Protein AF-A0A380BND8-F1 (afdb_monomer)

Secondary structure (DSSP, 8-state):
-HHHHHHHHHHHHHHHHHHHH-HHHHHHHHHHHHHHHHHHHHHHHHHHHHHHHHHTTSS----HHHHHHHHHHHHHHTT------SS-----PPPHHHHHHHHHH-HHHHHHHHHHHHHHHHHHHHHTT-SS-----HHHHHHHHHHTTSS-HHHHHHHHHHHHHHHHHHTT--S---HHHHHHHHHHHHHHHHHHHTTS--

Mean predicted aligned error: 15.55 Å

Radius of gyration: 30.1 Å; Cα contacts (8 Å, |Δi|>4): 114; chains: 1; bounding box: 58×47×97 Å

Foldseek 3Di:
DVVVVVVVVVVVVVVVVVCVPPVVNVVVVCCVVCVVVVVVVVVVVVVVVVVVVVVVVPDCLQALVNLLVVLVVLCVVVVLPDPLPPDQPPFPQDPPVRLLVCCQVPLLVLLVSLVVSVQVLLVVVVCVPDVDDDDDDSLRSLVVCCVVVLDDPSLSVSNVSLVVSNVCSVVVSHPDAHSVSSVSSSVSSSSNSVSSVVSDDD

Structure (mmCIF, N/CA/C/O backbone):
data_AF-A0A380BND8-F1
#
_entry.id   AF-A0A380BND8-F1
#
loop_
_atom_site.group_PDB
_atom_site.id
_atom_site.type_symbol
_atom_site.label_atom_id
_atom_site.label_alt_id
_atom_site.label_comp_id
_atom_site.label_asym_id
_atom_site.label_entity_id
_atom_site.label_seq_id
_atom_site.pdbx_PDB_ins_code
_atom_site.Cartn_x
_atom_site.Cartn_y
_atom_site.Cartn_z
_atom_site.occupancy
_atom_site.B_iso_or_equiv
_atom_site.auth_seq_id
_atom_site.auth_comp_id
_atom_site.auth_asym_id
_atom_site.auth_atom_id
_atom_site.pdbx_PDB_model_num
ATOM 1 N N . MET A 1 1 ? 28.038 -26.689 -78.411 1.00 61.00 1 MET A N 1
ATOM 2 C CA . MET A 1 1 ? 28.147 -25.502 -77.535 1.00 61.00 1 MET A CA 1
ATOM 3 C C . MET A 1 1 ? 26.985 -25.446 -76.555 1.00 61.00 1 MET A C 1
ATOM 5 O O . MET A 1 1 ? 27.241 -25.302 -75.370 1.00 61.00 1 MET A O 1
ATOM 9 N N . ASP A 1 2 ? 25.750 -25.677 -77.003 1.00 68.94 2 ASP A N 1
ATOM 10 C CA . ASP A 1 2 ? 24.554 -25.529 -76.155 1.00 68.94 2 ASP A CA 1
ATOM 11 C C . ASP A 1 2 ? 24.469 -26.511 -74.974 1.00 68.94 2 ASP A C 1
ATOM 13 O O . ASP A 1 2 ? 24.086 -26.119 -73.878 1.00 68.94 2 ASP A O 1
ATOM 17 N N . VAL A 1 3 ? 24.910 -27.763 -75.140 1.00 72.50 3 VAL A N 1
ATOM 18 C CA . VAL A 1 3 ? 24.896 -28.774 -74.056 1.00 72.50 3 VAL A CA 1
ATOM 19 C C . VAL A 1 3 ? 25.819 -28.388 -72.891 1.00 72.50 3 VAL A C 1
ATOM 21 O O . VAL A 1 3 ? 25.449 -28.530 -71.731 1.00 72.50 3 VAL A O 1
ATOM 24 N N . LEU A 1 4 ? 26.984 -27.817 -73.203 1.00 73.06 4 LEU A N 1
ATOM 25 C CA . LEU A 1 4 ? 27.985 -27.394 -72.218 1.00 73.06 4 LEU A CA 1
ATOM 26 C C . LEU A 1 4 ? 27.496 -26.172 -71.420 1.00 73.06 4 LEU A C 1
ATOM 28 O O . LEU A 1 4 ? 27.719 -26.076 -70.218 1.00 73.06 4 LEU A O 1
ATOM 32 N N . ILE A 1 5 ? 26.760 -25.267 -72.074 1.00 76.31 5 ILE A N 1
ATOM 33 C CA . ILE A 1 5 ? 26.126 -24.110 -71.425 1.00 76.31 5 ILE A CA 1
ATOM 34 C C . ILE A 1 5 ? 24.995 -24.568 -70.489 1.00 76.31 5 ILE A C 1
ATOM 36 O O . ILE A 1 5 ? 24.850 -24.036 -69.387 1.00 76.31 5 ILE A O 1
ATOM 40 N N . ILE A 1 6 ? 24.219 -25.582 -70.882 1.00 80.69 6 ILE A N 1
ATOM 41 C CA . ILE A 1 6 ? 23.134 -26.138 -70.056 1.00 80.69 6 ILE A CA 1
ATOM 42 C C . ILE A 1 6 ? 23.683 -26.851 -68.808 1.00 80.69 6 ILE A C 1
ATOM 44 O O . ILE A 1 6 ? 23.124 -26.704 -67.722 1.00 80.69 6 ILE A O 1
ATOM 48 N N . GLU A 1 7 ? 24.788 -27.589 -68.921 1.00 80.44 7 GLU A N 1
ATOM 49 C CA . GLU A 1 7 ? 25.420 -28.232 -67.760 1.00 80.44 7 GLU A CA 1
ATOM 50 C C . GLU A 1 7 ? 26.021 -27.213 -66.787 1.00 80.44 7 GLU A C 1
ATOM 52 O O . GLU A 1 7 ? 25.793 -27.310 -65.581 1.00 80.44 7 GLU A O 1
ATOM 57 N N . ILE A 1 8 ? 26.708 -26.185 -67.297 1.00 79.56 8 ILE A N 1
ATOM 58 C CA . ILE A 1 8 ? 27.277 -25.116 -66.462 1.00 79.56 8 ILE A CA 1
ATOM 59 C C . ILE A 1 8 ? 26.169 -24.340 -65.738 1.00 79.56 8 ILE A C 1
ATOM 61 O O . ILE A 1 8 ? 26.287 -24.055 -64.547 1.00 79.56 8 ILE A O 1
ATOM 65 N N . THR A 1 9 ? 25.069 -24.024 -66.425 1.00 81.25 9 THR A N 1
ATOM 66 C CA . THR A 1 9 ? 23.945 -23.297 -65.812 1.00 81.25 9 THR A CA 1
ATOM 67 C C . THR A 1 9 ? 23.230 -24.121 -64.743 1.00 81.25 9 THR A C 1
ATOM 69 O O . THR A 1 9 ? 22.906 -23.568 -63.693 1.00 81.25 9 THR A O 1
ATOM 72 N N . LYS A 1 10 ? 23.056 -25.436 -64.938 1.00 80.75 10 LYS A N 1
ATOM 73 C CA . LYS A 1 10 ? 22.542 -26.332 -63.887 1.00 80.75 10 LYS A CA 1
ATOM 74 C C . LYS A 1 10 ? 23.467 -26.393 -62.676 1.00 80.75 10 LYS A C 1
ATOM 76 O O . LYS A 1 10 ? 23.003 -26.241 -61.554 1.00 80.75 10 LYS A O 1
ATOM 81 N N . MET A 1 11 ? 24.772 -26.528 -62.899 1.00 80.31 11 MET A N 1
ATOM 82 C CA . MET A 1 11 ? 25.755 -26.625 -61.819 1.00 80.31 11 MET A CA 1
ATOM 83 C C . MET A 1 11 ? 25.818 -25.343 -60.971 1.00 80.31 11 MET A C 1
ATOM 85 O O . MET A 1 11 ? 25.928 -25.407 -59.748 1.00 80.31 11 MET A O 1
ATOM 89 N N . ILE A 1 12 ? 25.683 -24.172 -61.605 1.00 78.75 12 ILE A N 1
ATOM 90 C CA . ILE A 1 12 ? 25.582 -22.880 -60.909 1.00 78.75 12 ILE A CA 1
ATOM 91 C C . ILE A 1 12 ? 24.275 -22.790 -60.109 1.00 78.75 12 ILE A C 1
ATOM 93 O O . ILE A 1 12 ? 24.286 -22.324 -58.970 1.00 78.75 12 ILE A O 1
ATOM 97 N N . LEU A 1 13 ? 23.157 -23.248 -60.677 1.00 78.62 13 LEU A N 1
ATOM 98 C CA . LEU A 1 13 ? 21.856 -23.201 -60.013 1.00 78.62 13 LEU A CA 1
ATOM 99 C C . LEU A 1 13 ? 21.813 -24.115 -58.778 1.00 78.62 13 LEU A C 1
ATOM 101 O O . LEU A 1 13 ? 21.346 -23.687 -57.724 1.00 78.62 13 LEU A O 1
ATOM 105 N N . ASP A 1 14 ? 22.374 -25.321 -58.879 1.00 77.56 14 ASP A N 1
ATOM 106 C CA . ASP A 1 14 ? 22.457 -26.283 -57.775 1.00 77.56 14 ASP A CA 1
ATOM 107 C C . ASP A 1 14 ? 23.397 -25.799 -56.659 1.00 77.56 14 ASP A C 1
ATOM 109 O O . ASP A 1 14 ? 23.153 -26.041 -55.473 1.00 77.56 14 ASP A O 1
ATOM 113 N N . PHE A 1 15 ? 24.458 -25.065 -57.011 1.00 73.38 15 PHE A N 1
ATOM 114 C CA . PHE A 1 15 ? 25.349 -24.438 -56.036 1.00 73.38 15 PHE A CA 1
ATOM 115 C C . PHE A 1 15 ? 24.646 -23.312 -55.264 1.00 73.38 15 PHE A C 1
ATOM 117 O O . PHE A 1 15 ? 24.729 -23.263 -54.037 1.00 73.38 15 PHE A O 1
ATOM 124 N N . ILE A 1 16 ? 23.905 -22.442 -55.961 1.00 70.19 16 ILE A N 1
ATOM 125 C CA . ILE A 1 16 ? 23.127 -21.362 -55.332 1.00 70.19 16 ILE A CA 1
ATOM 126 C C . ILE A 1 16 ? 22.015 -21.944 -54.454 1.00 70.19 16 ILE A C 1
ATOM 128 O O . ILE A 1 16 ? 21.845 -21.500 -53.320 1.00 70.19 16 ILE A O 1
ATOM 132 N N . ALA A 1 17 ? 21.293 -22.959 -54.939 1.00 69.88 17 ALA A N 1
ATOM 133 C CA . ALA A 1 17 ? 20.232 -23.612 -54.180 1.00 69.88 17 ALA A CA 1
ATOM 134 C C . ALA A 1 17 ? 20.762 -24.182 -52.855 1.00 69.88 17 ALA A C 1
ATOM 136 O O . ALA A 1 17 ? 20.212 -23.869 -51.801 1.00 69.88 17 ALA A O 1
ATOM 137 N N . ASN A 1 18 ? 21.882 -24.914 -52.892 1.00 70.12 18 ASN A N 1
ATOM 138 C CA . ASN A 1 18 ? 22.500 -25.483 -51.693 1.00 70.12 18 ASN A CA 1
ATOM 139 C C . ASN A 1 18 ? 23.054 -24.419 -50.730 1.00 70.12 18 ASN A C 1
ATOM 141 O O . ASN A 1 18 ? 22.958 -24.589 -49.512 1.00 70.12 18 ASN A O 1
ATOM 145 N N . LEU A 1 19 ? 23.596 -23.312 -51.252 1.00 65.12 19 LEU A N 1
ATOM 146 C CA . LEU A 1 19 ? 24.110 -22.204 -50.444 1.00 65.12 19 LEU A CA 1
ATOM 147 C C . LEU A 1 19 ? 22.984 -21.464 -49.700 1.00 65.12 19 LEU A C 1
ATOM 149 O O . LEU A 1 19 ? 23.158 -21.094 -48.541 1.00 65.12 19 LEU A O 1
ATOM 153 N N . VAL A 1 20 ? 21.818 -21.300 -50.336 1.00 62.72 20 VAL A N 1
ATOM 154 C CA . VAL A 1 20 ? 20.641 -20.633 -49.749 1.00 62.72 20 VAL A CA 1
ATOM 155 C C . VAL A 1 20 ? 19.937 -21.517 -48.712 1.00 62.72 20 VAL A C 1
ATOM 157 O O . VAL A 1 20 ? 19.470 -21.001 -47.702 1.00 62.72 20 VAL A O 1
ATOM 160 N N . THR A 1 21 ? 19.906 -22.843 -48.875 1.00 64.62 21 THR A N 1
ATOM 161 C CA . THR A 1 21 ? 19.362 -23.755 -47.842 1.00 64.62 21 THR A CA 1
ATOM 162 C C . THR A 1 21 ? 20.254 -23.913 -46.611 1.00 64.62 21 THR A C 1
ATOM 164 O O . THR A 1 21 ? 19.805 -24.436 -45.590 1.00 64.62 21 THR A O 1
ATOM 167 N N . SER A 1 22 ? 21.508 -23.459 -46.664 1.00 72.38 22 SER A N 1
ATOM 168 C CA . SER A 1 22 ? 22.405 -23.528 -45.516 1.00 72.38 22 SER A CA 1
ATOM 169 C C . SER A 1 22 ? 22.126 -22.358 -44.569 1.00 72.38 22 SER A C 1
ATOM 171 O O . SER A 1 22 ? 22.705 -21.277 -44.670 1.00 72.38 22 SER A O 1
ATOM 173 N N . TRP A 1 23 ? 21.225 -22.589 -43.612 1.00 69.75 23 TRP A N 1
ATOM 174 C CA . TRP A 1 23 ? 20.853 -21.658 -42.540 1.00 69.75 2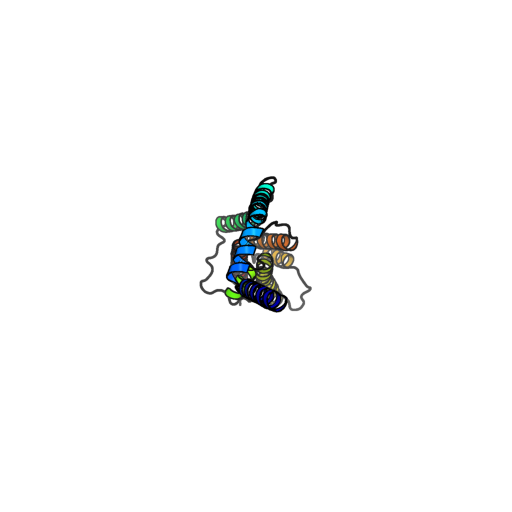3 TRP A CA 1
ATOM 175 C C . TRP A 1 23 ? 22.016 -20.916 -41.828 1.00 69.75 23 TRP A C 1
ATOM 177 O O . TRP A 1 23 ? 21.791 -19.763 -41.450 1.00 69.75 23 TRP A O 1
ATOM 187 N N . PRO A 1 24 ? 23.269 -21.424 -41.703 1.00 69.81 24 PRO A N 1
ATOM 188 C CA . PRO A 1 24 ? 24.353 -20.655 -41.093 1.00 69.81 24 PRO A CA 1
ATOM 189 C C . PRO A 1 24 ? 24.850 -19.534 -42.015 1.00 69.81 24 PRO A C 1
ATOM 191 O O . PRO A 1 24 ? 25.309 -18.506 -41.528 1.00 69.81 24 PRO A O 1
ATOM 194 N N . PHE A 1 25 ? 24.727 -19.691 -43.338 1.00 71.56 25 PHE A N 1
ATOM 195 C CA . PHE A 1 25 ? 25.114 -18.669 -44.311 1.00 71.56 25 PHE A CA 1
ATOM 196 C C . PHE A 1 25 ? 24.139 -17.491 -44.295 1.00 71.56 25 PHE A C 1
ATOM 198 O O . PHE A 1 25 ? 24.567 -16.342 -44.314 1.00 71.56 25 PHE A O 1
ATOM 205 N N . ILE A 1 26 ? 22.836 -17.761 -44.162 1.00 71.81 26 ILE A N 1
ATOM 206 C CA . ILE A 1 26 ? 21.818 -16.716 -43.988 1.00 71.81 26 ILE A CA 1
ATOM 207 C C . ILE A 1 26 ? 22.101 -15.906 -42.718 1.00 71.81 26 ILE A C 1
ATOM 209 O O . ILE A 1 26 ? 22.133 -14.680 -42.779 1.00 71.81 26 ILE A O 1
ATOM 213 N N . ILE A 1 27 ? 22.373 -16.572 -41.589 1.00 74.81 27 ILE A N 1
ATOM 214 C CA . ILE A 1 27 ? 22.740 -15.896 -40.335 1.00 74.81 27 ILE A CA 1
ATOM 215 C C . ILE A 1 27 ? 24.006 -15.057 -40.532 1.00 74.81 27 ILE A C 1
ATOM 217 O O . ILE A 1 27 ? 24.047 -13.908 -40.106 1.00 74.81 27 ILE A O 1
ATOM 221 N N . PHE A 1 28 ? 25.018 -15.590 -41.217 1.00 76.81 28 PHE A N 1
ATOM 222 C CA . PHE A 1 28 ? 26.268 -14.879 -41.480 1.00 76.81 28 PHE A CA 1
ATOM 223 C C . PHE A 1 28 ? 26.064 -13.630 -42.355 1.00 76.81 28 PHE A C 1
ATOM 225 O O . PHE A 1 28 ? 26.606 -12.568 -42.052 1.00 76.81 28 PHE A O 1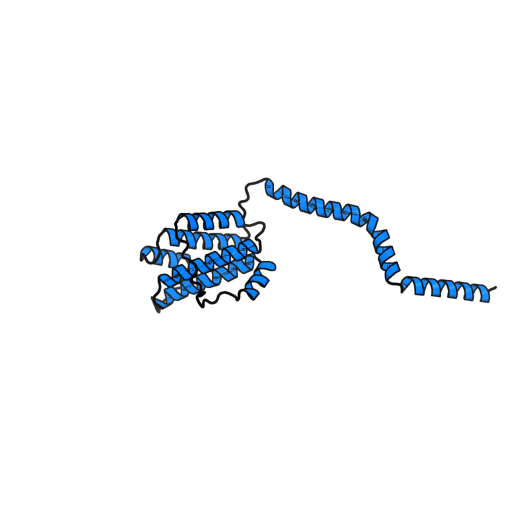
ATOM 232 N N . VAL A 1 29 ? 25.233 -13.724 -43.397 1.00 71.19 29 VAL A N 1
ATOM 233 C CA . VAL A 1 29 ? 24.872 -12.595 -44.269 1.00 71.19 29 VAL A CA 1
ATOM 234 C C . VAL A 1 29 ? 24.066 -11.549 -43.503 1.00 71.19 29 VAL A C 1
ATOM 236 O O . VAL A 1 29 ? 24.373 -10.365 -43.619 1.00 71.19 29 VAL A O 1
ATOM 239 N N . ILE A 1 30 ? 23.094 -11.967 -42.683 1.00 72.81 30 ILE A N 1
ATOM 240 C CA . ILE A 1 30 ? 22.335 -11.070 -41.801 1.00 72.81 30 ILE A CA 1
ATOM 241 C C . ILE A 1 30 ? 23.299 -10.361 -40.851 1.00 72.81 30 ILE A C 1
ATOM 243 O O . ILE A 1 30 ? 23.319 -9.140 -40.807 1.00 72.81 30 ILE A O 1
ATOM 247 N N . VAL A 1 31 ? 24.162 -11.090 -40.144 1.00 73.19 31 VAL A N 1
ATOM 248 C CA . VAL A 1 31 ? 25.112 -10.490 -39.202 1.00 73.19 31 VAL A CA 1
ATOM 249 C C . VAL A 1 31 ? 26.032 -9.494 -39.905 1.00 73.19 31 VAL A C 1
ATOM 251 O O . VAL A 1 31 ? 26.206 -8.408 -39.376 1.00 73.19 31 VAL A O 1
ATOM 254 N N . ILE A 1 32 ? 26.562 -9.787 -41.099 1.00 71.69 32 ILE A N 1
ATOM 255 C CA . ILE A 1 32 ? 27.448 -8.864 -41.835 1.00 71.69 32 ILE A CA 1
ATOM 256 C C . ILE A 1 32 ? 26.712 -7.624 -42.352 1.00 71.69 32 ILE A C 1
ATOM 258 O O . ILE A 1 32 ? 27.219 -6.512 -42.189 1.00 71.69 32 ILE A O 1
ATOM 262 N N . PHE A 1 33 ? 25.540 -7.789 -42.972 1.00 67.75 33 PHE A N 1
ATOM 263 C CA . PHE A 1 33 ? 24.773 -6.654 -43.497 1.00 67.75 33 PHE A CA 1
ATOM 264 C C . PHE A 1 33 ? 24.259 -5.762 -42.371 1.00 67.75 33 PHE A C 1
ATOM 266 O O . PHE A 1 33 ? 24.325 -4.538 -42.466 1.00 67.75 33 PHE A O 1
ATOM 273 N N . PHE A 1 34 ? 23.813 -6.370 -41.277 1.00 58.88 34 PHE A N 1
ATOM 274 C CA . PHE A 1 34 ? 23.272 -5.640 -40.149 1.00 58.88 34 PHE A CA 1
ATOM 275 C C . PHE A 1 34 ? 24.351 -5.139 -39.176 1.00 58.88 34 PHE A C 1
ATOM 277 O O . PHE A 1 34 ? 24.079 -4.193 -38.444 1.00 58.88 34 PHE A O 1
ATOM 284 N N . HIS A 1 35 ? 25.589 -5.656 -39.180 1.00 60.22 35 HIS A N 1
ATOM 285 C CA . HIS A 1 35 ? 26.640 -5.195 -38.255 1.00 60.22 35 HIS A CA 1
ATOM 286 C C . HIS A 1 35 ? 26.967 -3.702 -38.395 1.00 60.22 35 HIS A C 1
ATOM 288 O O . HIS A 1 35 ? 27.387 -3.074 -37.423 1.00 60.22 35 HIS A O 1
ATOM 294 N N . LYS A 1 36 ? 26.794 -3.142 -39.600 1.00 56.19 36 LYS A N 1
ATOM 295 C CA . LYS A 1 36 ? 27.091 -1.734 -39.896 1.00 56.19 36 LYS A CA 1
ATOM 296 C C . LYS A 1 36 ? 25.977 -0.770 -39.484 1.00 56.19 36 LYS A C 1
ATOM 298 O O . LYS A 1 36 ? 26.288 0.343 -39.085 1.00 56.19 36 LYS A O 1
ATOM 303 N N . GLU A 1 37 ? 24.712 -1.184 -39.539 1.00 54.91 37 GLU A N 1
ATOM 304 C CA . GLU A 1 37 ? 23.571 -0.336 -39.146 1.00 54.91 37 GLU A CA 1
ATOM 305 C C . GLU A 1 37 ? 23.124 -0.565 -37.695 1.00 54.91 37 GLU A C 1
ATOM 307 O O . GLU A 1 37 ? 22.671 0.365 -37.027 1.00 54.91 37 GLU A O 1
ATOM 312 N N . ILE A 1 38 ? 23.274 -1.785 -37.172 1.00 57.16 38 ILE A N 1
ATOM 313 C CA . ILE A 1 38 ? 22.897 -2.125 -35.796 1.00 57.16 38 ILE A CA 1
ATOM 314 C C . ILE A 1 38 ? 23.851 -1.479 -34.783 1.00 57.16 38 ILE A C 1
ATOM 316 O O . ILE A 1 38 ? 23.389 -1.035 -33.737 1.00 57.16 38 ILE A O 1
ATOM 320 N N . GLY A 1 39 ? 25.151 -1.366 -35.082 1.00 55.22 39 GLY A N 1
ATOM 321 C CA . GLY A 1 39 ? 26.131 -0.776 -34.158 1.00 55.22 39 GLY A CA 1
ATOM 322 C C . GLY A 1 39 ? 25.790 0.665 -33.755 1.00 55.22 39 GLY A C 1
ATOM 323 O O . GLY A 1 39 ? 25.738 0.990 -32.568 1.00 55.22 39 GLY A O 1
ATOM 324 N N . ASP A 1 40 ? 25.451 1.508 -34.730 1.00 59.09 40 ASP A N 1
ATOM 325 C CA . ASP A 1 40 ? 25.109 2.913 -34.486 1.00 59.09 40 ASP A CA 1
ATOM 326 C C . ASP A 1 40 ? 23.702 3.082 -33.896 1.00 59.09 40 ASP A C 1
ATOM 328 O O . ASP A 1 40 ? 23.478 3.943 -33.041 1.00 59.09 40 ASP A O 1
ATOM 332 N N . ASN A 1 41 ? 22.743 2.245 -34.305 1.00 56.66 41 ASN A N 1
ATOM 333 C CA . ASN A 1 41 ? 21.367 2.329 -33.817 1.00 56.66 41 ASN A CA 1
ATOM 334 C C . ASN A 1 41 ? 21.199 1.747 -32.406 1.00 56.66 41 ASN A C 1
ATOM 336 O O . ASN A 1 41 ? 20.462 2.325 -31.613 1.00 56.66 41 ASN A O 1
ATOM 340 N N . ILE A 1 42 ? 21.922 0.685 -32.036 1.00 60.66 42 ILE A N 1
ATOM 341 C CA . ILE A 1 42 ? 21.955 0.186 -30.651 1.00 60.66 42 ILE A CA 1
ATOM 342 C C . ILE A 1 42 ? 22.596 1.219 -29.732 1.00 60.66 42 ILE A C 1
ATOM 344 O O . ILE A 1 42 ? 22.072 1.466 -28.649 1.00 60.66 42 ILE A O 1
ATOM 348 N N . THR A 1 43 ? 23.677 1.868 -30.168 1.00 56.53 43 THR A N 1
ATOM 349 C CA . THR A 1 43 ? 24.326 2.911 -29.365 1.00 56.53 43 THR A CA 1
ATOM 350 C C . THR A 1 43 ? 23.380 4.091 -29.151 1.00 56.53 43 THR A C 1
ATOM 352 O O . THR A 1 43 ? 23.260 4.566 -28.031 1.00 56.53 43 THR A O 1
ATOM 355 N N . LYS A 1 44 ? 22.606 4.494 -30.170 1.00 59.62 44 LYS A N 1
ATOM 356 C CA . LYS A 1 44 ? 21.544 5.509 -30.036 1.00 59.62 44 LYS A CA 1
ATOM 357 C C . LYS A 1 44 ? 20.380 5.064 -29.150 1.00 59.62 44 LYS A C 1
ATOM 359 O O . LYS A 1 44 ? 19.865 5.887 -28.407 1.00 59.62 44 LYS A O 1
ATOM 364 N N . ILE A 1 45 ? 19.959 3.798 -29.200 1.00 60.97 45 ILE A N 1
ATOM 365 C CA . ILE A 1 45 ? 18.919 3.261 -28.304 1.00 60.97 45 ILE A CA 1
ATOM 366 C C . ILE A 1 45 ? 19.423 3.260 -26.859 1.00 60.97 45 ILE A C 1
ATOM 368 O O . ILE A 1 45 ? 18.700 3.679 -25.961 1.00 60.97 45 ILE A O 1
ATOM 372 N N . PHE A 1 46 ? 20.671 2.853 -26.631 1.00 59.59 46 PHE A N 1
ATOM 373 C CA . PHE A 1 46 ? 21.289 2.894 -25.310 1.00 59.59 46 PHE A CA 1
ATOM 374 C C . PHE A 1 46 ? 21.447 4.337 -24.814 1.00 59.59 46 PHE A C 1
ATOM 376 O O . PHE A 1 46 ? 21.135 4.617 -23.661 1.00 59.59 46 PHE A O 1
ATOM 383 N N . ASP A 1 47 ? 21.823 5.268 -25.695 1.00 61.41 47 ASP A N 1
ATOM 384 C CA . ASP A 1 47 ? 21.951 6.694 -25.377 1.00 61.41 47 ASP A CA 1
ATOM 385 C C . ASP A 1 47 ? 20.583 7.375 -25.152 1.00 61.41 47 ASP A C 1
ATOM 387 O O . ASP A 1 47 ? 20.448 8.295 -24.348 1.00 61.41 47 ASP A O 1
ATOM 391 N N . LEU A 1 48 ? 19.520 6.892 -25.804 1.00 57.19 48 LEU A N 1
ATOM 392 C CA . LEU A 1 48 ? 18.138 7.293 -25.522 1.00 57.19 48 LEU A CA 1
ATOM 393 C C . LEU A 1 48 ? 17.652 6.735 -24.179 1.00 57.19 48 LEU A C 1
ATOM 395 O O . LEU A 1 48 ? 17.000 7.457 -23.429 1.00 57.19 48 LEU A O 1
ATOM 399 N N . LEU A 1 49 ? 18.003 5.494 -23.829 1.00 56.88 49 LEU A N 1
ATOM 400 C CA . LEU A 1 49 ? 17.694 4.904 -22.522 1.00 56.88 49 LEU A CA 1
ATOM 401 C C . LEU A 1 49 ? 18.425 5.634 -21.383 1.00 56.88 49 LEU A C 1
ATOM 403 O O . LEU A 1 49 ? 17.827 5.905 -20.340 1.00 56.88 49 LEU A O 1
ATOM 407 N N . THR A 1 50 ? 19.690 6.013 -21.574 1.00 56.44 50 THR A N 1
ATOM 408 C CA . THR A 1 50 ? 20.445 6.803 -20.587 1.00 56.44 50 THR A CA 1
ATOM 409 C C . THR A 1 50 ? 19.955 8.250 -20.516 1.00 56.44 50 THR A C 1
ATOM 411 O O . THR A 1 50 ? 19.856 8.787 -19.413 1.00 56.44 50 THR A O 1
ATOM 414 N N . ARG A 1 51 ? 19.557 8.866 -21.640 1.00 49.91 51 ARG A N 1
ATOM 415 C CA . ARG A 1 51 ? 18.938 10.204 -21.653 1.00 49.91 51 ARG A CA 1
ATOM 416 C C . ARG A 1 51 ? 17.560 10.236 -21.006 1.00 49.91 51 ARG A C 1
ATOM 418 O O . ARG A 1 51 ? 17.263 11.194 -20.303 1.00 49.91 51 ARG A O 1
ATOM 425 N N . LEU A 1 52 ? 16.736 9.201 -21.168 1.00 51.00 52 LEU A N 1
ATOM 426 C CA . LEU A 1 52 ? 15.475 9.067 -20.425 1.00 51.00 52 LEU A CA 1
ATOM 427 C C . LEU A 1 52 ? 15.731 8.906 -18.919 1.00 51.00 52 LEU A C 1
ATOM 429 O O . LEU A 1 52 ? 15.003 9.471 -18.104 1.00 51.00 52 LEU A O 1
ATOM 433 N N . LYS A 1 53 ? 16.813 8.214 -18.541 1.00 47.56 53 LYS A N 1
ATOM 434 C CA . LYS A 1 53 ? 17.261 8.111 -17.145 1.00 47.56 53 LYS A CA 1
ATOM 435 C C . LYS A 1 53 ? 17.747 9.456 -16.583 1.00 47.56 53 LYS A C 1
ATOM 437 O O . LYS A 1 53 ? 17.495 9.738 -15.417 1.00 47.56 53 LYS A O 1
ATOM 442 N N . SER A 1 54 ? 18.398 10.300 -17.390 1.00 46.19 54 SER A N 1
ATOM 443 C CA . SER A 1 54 ? 18.911 11.609 -16.952 1.00 46.19 54 SER A CA 1
ATOM 444 C C . SER A 1 54 ? 17.896 12.754 -17.058 1.00 46.19 54 SER A C 1
ATOM 446 O O . SER A 1 54 ? 17.984 13.708 -16.295 1.00 46.19 54 SER A O 1
ATOM 448 N N . PHE A 1 55 ? 16.917 12.683 -17.966 1.00 43.00 55 PHE A N 1
ATOM 449 C CA . PHE A 1 55 ? 15.881 13.717 -18.119 1.00 43.00 55 PHE A CA 1
ATOM 450 C C . PHE A 1 55 ? 14.822 13.658 -17.001 1.00 43.00 55 PHE A C 1
ATOM 452 O O . PHE A 1 55 ? 14.153 14.650 -16.735 1.00 43.00 55 PHE A O 1
ATOM 459 N N . LYS A 1 56 ? 14.737 12.534 -16.272 1.00 43.75 56 LYS A N 1
ATOM 460 C CA . LYS A 1 56 ? 13.939 12.378 -15.039 1.00 43.75 56 LYS A CA 1
ATOM 461 C C . LYS A 1 56 ? 14.626 12.945 -13.779 1.00 43.75 56 LYS A C 1
ATOM 463 O O . LYS A 1 56 ? 14.039 12.919 -12.707 1.00 43.75 56 LYS A O 1
ATOM 468 N N . ALA A 1 57 ? 15.857 13.456 -13.884 1.00 42.22 57 ALA A N 1
ATOM 469 C CA . ALA A 1 57 ? 16.610 14.015 -12.753 1.00 42.22 57 ALA A CA 1
ATOM 470 C C . ALA A 1 57 ? 16.491 15.551 -12.617 1.00 42.22 57 ALA A C 1
ATOM 472 O O . ALA A 1 57 ? 17.129 16.135 -11.745 1.00 42.22 57 ALA A O 1
ATOM 473 N N . GLY A 1 58 ? 15.729 16.209 -13.502 1.00 34.50 58 GLY A N 1
ATOM 474 C CA . GLY A 1 58 ? 15.747 17.669 -13.670 1.00 34.50 58 GLY A CA 1
ATOM 475 C C . GLY A 1 58 ? 14.643 18.464 -12.973 1.00 34.50 58 GLY A C 1
ATOM 476 O O . GLY A 1 58 ? 14.752 19.681 -12.902 1.00 34.50 58 GLY A O 1
ATOM 477 N N . ASP A 1 59 ? 13.612 17.820 -12.437 1.00 38.69 59 ASP A N 1
ATOM 478 C CA . ASP A 1 59 ? 12.589 18.482 -11.629 1.00 38.69 59 ASP A CA 1
ATOM 479 C C . ASP A 1 59 ? 12.154 17.504 -10.548 1.00 38.69 59 ASP A C 1
ATOM 481 O O . ASP A 1 59 ? 12.178 16.294 -10.763 1.00 38.69 59 ASP A O 1
ATOM 485 N N . LYS A 1 60 ? 11.826 18.005 -9.363 1.00 44.00 60 LYS A N 1
ATOM 486 C CA . LYS A 1 60 ? 11.619 17.229 -8.133 1.00 44.00 60 LYS A CA 1
ATOM 487 C C . LYS A 1 60 ? 10.324 16.394 -8.199 1.00 44.00 60 LYS A C 1
ATOM 489 O O . LYS A 1 60 ? 9.389 16.627 -7.441 1.00 44.00 60 LYS A O 1
ATOM 494 N N . SER A 1 61 ? 10.232 15.451 -9.136 1.00 54.16 61 SER A N 1
ATOM 495 C CA . SER A 1 61 ? 9.152 14.477 -9.225 1.00 54.16 61 SER A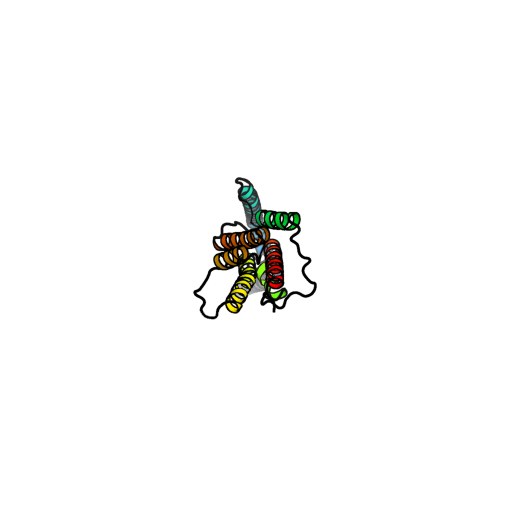 CA 1
ATOM 496 C C . SER A 1 61 ? 9.372 13.453 -8.121 1.00 54.16 61 SER A C 1
ATOM 498 O O . SER A 1 61 ? 10.216 12.568 -8.261 1.00 54.16 61 SER A O 1
ATOM 500 N N . ILE A 1 62 ? 8.658 13.617 -7.009 1.00 64.94 62 ILE A N 1
ATOM 501 C CA . ILE A 1 62 ? 8.674 12.654 -5.909 1.00 64.94 62 ILE A CA 1
ATOM 502 C C . ILE A 1 62 ? 8.226 11.305 -6.480 1.00 64.94 62 ILE A C 1
ATOM 504 O O . ILE A 1 62 ? 7.178 11.207 -7.123 1.00 64.94 62 ILE A O 1
ATOM 508 N N . THR A 1 63 ? 9.055 10.279 -6.318 1.00 83.62 63 THR A N 1
ATOM 509 C CA . THR A 1 63 ? 8.766 8.947 -6.862 1.00 83.62 63 THR A CA 1
ATOM 510 C C . THR A 1 63 ? 7.814 8.179 -5.945 1.00 83.62 63 THR A C 1
ATOM 512 O O . THR A 1 63 ? 7.754 8.441 -4.746 1.00 83.62 63 THR A O 1
ATOM 515 N N . PHE A 1 64 ? 7.069 7.207 -6.486 1.00 87.94 64 PHE A N 1
ATOM 516 C CA . PHE A 1 64 ? 6.207 6.335 -5.676 1.00 87.94 64 PHE A CA 1
ATOM 517 C C . PHE A 1 64 ? 6.991 5.709 -4.511 1.00 87.94 64 PHE A C 1
ATOM 519 O O . PHE A 1 64 ? 6.547 5.753 -3.365 1.00 87.94 64 PHE A O 1
ATOM 526 N N . SER A 1 65 ? 8.192 5.200 -4.801 1.00 88.44 65 SER A N 1
ATOM 527 C CA . SER A 1 65 ? 9.085 4.575 -3.825 1.00 88.44 65 SER A CA 1
ATOM 528 C C . SER A 1 65 ? 9.467 5.509 -2.675 1.00 88.44 65 SER A C 1
ATOM 530 O O . SER A 1 65 ? 9.555 5.050 -1.537 1.00 88.44 65 SER A O 1
ATOM 532 N N . GLU A 1 66 ? 9.684 6.800 -2.958 1.00 88.56 66 GLU A N 1
ATOM 533 C CA . GLU A 1 66 ? 9.984 7.824 -1.948 1.00 88.56 66 GLU A CA 1
ATOM 534 C C . GLU A 1 66 ? 8.776 8.105 -1.054 1.00 88.56 66 GLU A C 1
ATOM 536 O O . GLU A 1 66 ? 8.923 8.139 0.165 1.00 88.56 66 GLU A O 1
ATOM 541 N N . ILE A 1 67 ? 7.578 8.264 -1.633 1.00 88.69 67 ILE A N 1
ATOM 542 C CA . ILE A 1 67 ? 6.356 8.473 -0.839 1.00 88.69 67 ILE A CA 1
ATOM 543 C C . ILE A 1 67 ? 6.104 7.260 0.053 1.00 88.69 67 ILE A C 1
ATOM 545 O O . ILE A 1 67 ? 5.865 7.423 1.246 1.00 88.69 67 ILE A O 1
ATOM 549 N N . LEU A 1 68 ? 6.211 6.049 -0.501 1.00 91.06 68 LEU A N 1
ATOM 550 C CA . LEU A 1 68 ? 6.013 4.824 0.264 1.00 91.06 68 LEU A CA 1
ATOM 551 C C . LEU A 1 68 ? 7.066 4.662 1.369 1.00 91.06 68 LEU A C 1
ATOM 553 O O . LEU A 1 68 ? 6.727 4.256 2.469 1.00 91.06 68 LEU A O 1
ATOM 557 N N . ALA A 1 69 ? 8.328 5.024 1.115 1.00 90.50 69 ALA A N 1
ATOM 558 C CA . ALA A 1 69 ? 9.368 5.024 2.147 1.00 90.50 69 ALA A CA 1
ATOM 559 C C . ALA A 1 69 ? 9.084 6.016 3.276 1.00 90.50 69 ALA A C 1
ATOM 561 O O . ALA A 1 69 ? 9.300 5.682 4.435 1.00 90.50 69 ALA A O 1
ATOM 562 N N . ASN A 1 70 ? 8.569 7.205 2.964 1.00 91.25 70 ASN A N 1
ATOM 563 C CA . ASN A 1 70 ? 8.185 8.161 4.000 1.00 91.25 70 ASN A CA 1
ATOM 564 C C . ASN A 1 70 ? 7.027 7.628 4.853 1.00 91.25 70 ASN A C 1
ATOM 566 O O . ASN A 1 70 ? 7.088 7.743 6.071 1.00 91.25 70 ASN A O 1
ATOM 570 N N . ILE A 1 71 ? 6.025 6.994 4.232 1.00 90.94 71 ILE A N 1
ATOM 571 C CA . ILE A 1 71 ? 4.916 6.359 4.960 1.00 90.94 71 ILE A CA 1
ATOM 572 C C . ILE A 1 71 ? 5.433 5.233 5.866 1.00 90.94 71 ILE A C 1
ATOM 574 O O . ILE A 1 71 ? 5.058 5.183 7.035 1.00 90.94 71 ILE A O 1
ATOM 578 N N . ASP A 1 72 ? 6.307 4.363 5.348 1.00 88.44 72 ASP A N 1
ATOM 579 C CA . ASP A 1 72 ? 6.903 3.267 6.121 1.00 88.44 72 ASP A CA 1
ATOM 580 C C . ASP A 1 72 ? 7.679 3.814 7.336 1.00 88.44 72 ASP A C 1
ATOM 582 O O . ASP A 1 72 ? 7.483 3.344 8.454 1.00 88.44 72 ASP A O 1
ATOM 586 N N . ASN A 1 73 ? 8.502 4.852 7.143 1.00 88.56 73 ASN A N 1
ATOM 587 C CA . ASN A 1 73 ? 9.287 5.466 8.218 1.00 88.56 73 ASN A CA 1
ATOM 588 C C . ASN A 1 73 ? 8.401 6.136 9.282 1.00 88.56 73 ASN A C 1
ATOM 590 O O . ASN A 1 73 ? 8.629 5.953 10.473 1.00 88.56 73 ASN A O 1
ATOM 594 N N . GLU A 1 74 ? 7.367 6.882 8.876 1.00 87.12 74 GLU A N 1
ATOM 595 C CA . GLU A 1 74 ? 6.413 7.495 9.814 1.00 87.12 74 GLU A CA 1
ATOM 596 C C . GLU A 1 74 ? 5.660 6.431 10.638 1.00 87.12 74 GLU A C 1
ATOM 598 O O . GLU A 1 74 ? 5.382 6.623 11.828 1.00 87.12 74 GLU A O 1
ATOM 603 N N . ASN A 1 75 ? 5.350 5.286 10.024 1.00 85.00 75 ASN A N 1
ATOM 604 C CA . ASN A 1 75 ? 4.710 4.160 10.700 1.00 85.00 75 ASN A CA 1
ATOM 605 C C . ASN A 1 75 ? 5.664 3.462 11.692 1.00 85.00 75 ASN A C 1
ATOM 607 O O . ASN A 1 75 ? 5.268 3.115 12.808 1.00 85.00 75 ASN A O 1
ATOM 611 N N . GLU A 1 76 ? 6.938 3.301 11.326 1.00 82.38 76 GLU A N 1
ATOM 612 C CA . GLU A 1 76 ? 7.970 2.740 12.207 1.00 82.38 76 GLU A CA 1
ATOM 613 C C . GLU A 1 76 ? 8.256 3.649 13.414 1.00 82.38 76 GLU A C 1
ATOM 615 O O . GLU A 1 76 ? 8.219 3.181 14.555 1.00 82.38 76 GLU A O 1
ATOM 620 N N . ASP A 1 77 ? 8.455 4.951 13.190 1.00 76.81 77 ASP A N 1
ATOM 621 C CA . ASP A 1 77 ? 8.753 5.933 14.243 1.00 76.81 77 ASP A CA 1
ATOM 622 C C . ASP A 1 77 ? 7.605 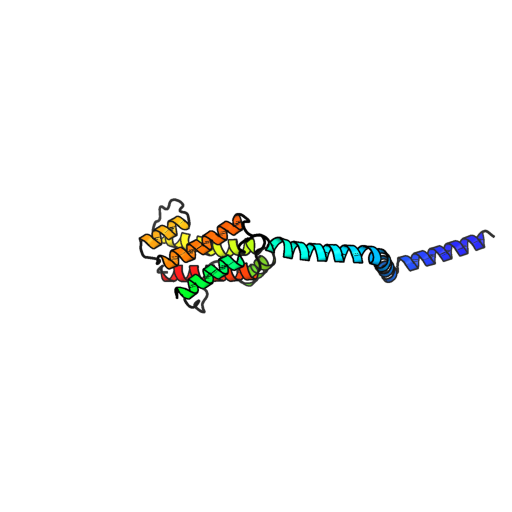6.087 15.253 1.00 76.81 77 ASP A C 1
ATOM 624 O O . ASP A 1 77 ? 7.823 6.403 16.426 1.00 76.81 77 ASP A O 1
ATOM 628 N N . SER A 1 78 ? 6.367 5.846 14.817 1.00 72.12 78 SER A N 1
ATOM 629 C CA . SER A 1 78 ? 5.187 5.891 15.685 1.00 72.12 78 SER A CA 1
ATOM 630 C C . SER A 1 78 ? 4.978 4.616 16.514 1.00 72.12 78 SER A C 1
ATOM 632 O O . SER A 1 78 ? 4.062 4.573 17.340 1.00 72.12 78 SER A O 1
ATOM 634 N N . GLY A 1 79 ? 5.830 3.595 16.344 1.00 63.38 79 GLY A N 1
ATOM 635 C CA . GLY A 1 79 ? 5.769 2.336 17.091 1.00 63.38 79 GLY A CA 1
ATOM 636 C C . GLY A 1 79 ? 4.551 1.473 16.751 1.00 63.38 79 GLY A C 1
ATOM 637 O O . GLY A 1 79 ? 4.187 0.602 17.538 1.00 63.38 79 GLY A O 1
ATOM 638 N N . GLN A 1 80 ? 3.906 1.721 15.606 1.00 60.81 80 GLN A N 1
ATOM 639 C CA . GLN A 1 80 ? 2.674 1.048 15.178 1.00 60.81 80 GLN A CA 1
ATOM 640 C C . GLN A 1 80 ? 2.904 -0.210 14.353 1.00 60.81 80 GLN A C 1
ATOM 642 O O . GLN A 1 80 ? 1.937 -0.870 13.970 1.00 60.81 80 GLN A O 1
ATOM 647 N N . ARG A 1 81 ? 4.165 -0.571 14.100 1.00 61.06 81 ARG A N 1
ATOM 648 C CA . ARG A 1 81 ? 4.490 -1.842 13.465 1.00 61.06 81 ARG A CA 1
ATOM 649 C C . ARG A 1 81 ? 4.198 -2.979 14.439 1.00 61.06 81 ARG A C 1
ATOM 651 O O . ARG A 1 81 ? 5.080 -3.478 15.136 1.00 61.06 81 ARG A O 1
ATOM 658 N N . GLU A 1 82 ? 2.932 -3.365 14.506 1.00 57.19 82 GLU A N 1
ATOM 659 C CA . GLU A 1 82 ? 2.531 -4.616 15.120 1.00 57.19 82 GLU A CA 1
ATOM 660 C C . GLU A 1 82 ? 3.262 -5.730 14.370 1.00 57.19 82 GLU A C 1
ATOM 662 O O . GLU A 1 82 ? 3.267 -5.781 13.137 1.00 57.19 82 GLU A O 1
ATOM 667 N N . SER A 1 83 ? 3.962 -6.589 15.112 1.00 53.69 83 SER A N 1
ATOM 668 C CA . SER A 1 83 ? 4.627 -7.748 14.530 1.00 53.69 83 SER A CA 1
ATOM 669 C C . SER A 1 83 ? 3.572 -8.557 13.793 1.00 53.69 83 SER A C 1
ATOM 671 O O . SER A 1 83 ? 2.698 -9.107 14.460 1.00 53.69 83 SER A O 1
ATOM 673 N N . ILE A 1 84 ? 3.649 -8.606 12.459 1.00 54.47 84 ILE A N 1
ATOM 674 C CA . ILE A 1 84 ? 2.777 -9.416 11.605 1.00 54.47 84 ILE A CA 1
ATOM 675 C C . ILE A 1 84 ? 2.683 -10.812 12.246 1.00 54.47 84 ILE A C 1
ATOM 677 O O . ILE A 1 84 ? 3.699 -11.512 12.280 1.00 54.47 84 ILE A O 1
ATOM 681 N N . PRO A 1 85 ? 1.526 -11.210 12.810 1.00 52.41 85 PRO A N 1
ATOM 682 C CA . PRO A 1 85 ? 1.347 -12.546 13.362 1.00 52.41 85 PRO A CA 1
ATOM 683 C C . PRO A 1 85 ? 1.788 -13.602 12.343 1.00 52.41 85 PRO A C 1
ATOM 685 O O . PRO A 1 85 ? 1.415 -13.515 11.176 1.00 52.41 85 PRO A O 1
ATOM 688 N N . GLU A 1 86 ? 2.565 -14.611 12.758 1.00 51.94 86 GLU A N 1
ATOM 689 C CA . GLU A 1 86 ? 3.055 -15.668 11.846 1.00 51.94 86 GLU A CA 1
ATOM 690 C C . GLU A 1 86 ? 1.912 -16.336 11.058 1.00 51.94 86 GLU A C 1
ATOM 692 O O . GLU A 1 86 ? 2.074 -16.739 9.905 1.00 51.94 86 GLU A O 1
ATOM 697 N N . THR A 1 87 ? 0.719 -16.379 11.651 1.00 49.69 87 THR A N 1
ATOM 698 C CA . THR A 1 87 ? -0.540 -16.680 10.973 1.00 49.69 87 THR A CA 1
ATOM 699 C C . THR A 1 87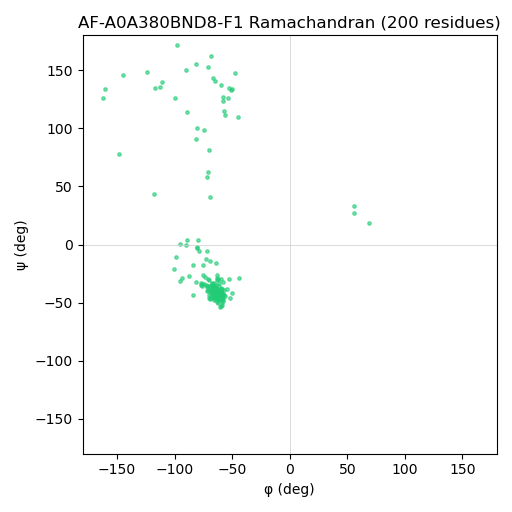 ? -1.071 -15.447 10.244 1.00 49.69 87 THR A C 1
ATOM 701 O O . THR A 1 87 ? -1.701 -14.570 10.844 1.00 49.69 87 THR A O 1
ATOM 704 N N . LYS A 1 88 ? -0.837 -15.406 8.924 1.00 53.41 88 LYS A N 1
ATOM 705 C CA . LYS A 1 88 ? -1.567 -14.532 7.994 1.00 53.41 88 LYS A CA 1
ATOM 706 C C . LYS A 1 88 ? -3.067 -14.754 8.159 1.00 53.41 88 LYS A C 1
ATOM 708 O O . LYS A 1 88 ? -3.502 -15.901 8.080 1.00 53.41 88 LYS A O 1
ATOM 713 N N . PRO A 1 89 ? -3.854 -13.702 8.407 1.00 52.00 89 PRO A N 1
ATOM 714 C CA . PRO A 1 89 ? -5.268 -13.837 8.587 1.00 52.00 89 PRO A CA 1
ATOM 715 C C . PRO A 1 89 ? -5.808 -14.267 7.232 1.00 52.00 89 PRO A C 1
ATOM 717 O O . PRO A 1 89 ? -5.280 -13.879 6.183 1.00 52.00 89 PRO A O 1
ATOM 720 N N . GLU A 1 90 ? -6.807 -15.137 7.269 1.00 56.91 90 GLU A N 1
ATOM 721 C CA . GLU A 1 90 ? -7.455 -15.722 6.101 1.00 56.91 90 GLU A CA 1
ATOM 722 C C . GLU A 1 90 ? -8.312 -14.654 5.396 1.00 56.91 90 GLU A C 1
ATOM 724 O O . GLU A 1 90 ? -9.529 -14.753 5.283 1.00 56.91 90 GLU A O 1
ATOM 729 N N . TRP A 1 91 ? -7.682 -13.559 4.977 1.00 64.94 91 TRP A N 1
ATOM 730 C CA . TRP A 1 91 ? -8.294 -12.547 4.134 1.00 64.94 91 TRP A CA 1
ATOM 731 C C . TRP A 1 91 ? -8.052 -12.899 2.687 1.00 64.94 91 TRP A C 1
ATOM 733 O O . TRP A 1 91 ? -7.028 -13.474 2.322 1.00 64.94 91 TRP A O 1
ATOM 743 N N . GLU A 1 92 ? -9.004 -12.483 1.864 1.00 75.12 92 GLU A N 1
ATOM 744 C CA . GLU A 1 92 ? -9.061 -12.685 0.419 1.00 75.12 92 GLU A CA 1
ATOM 745 C C . GLU A 1 92 ? -7.996 -11.872 -0.343 1.00 75.12 92 GLU A C 1
ATOM 747 O O . GLU A 1 92 ? -8.292 -11.290 -1.388 1.00 75.12 92 GLU A O 1
ATOM 752 N N . PHE A 1 93 ? -6.767 -11.795 0.171 1.00 86.44 93 PHE A N 1
ATOM 753 C CA . PHE A 1 93 ? -5.641 -11.391 -0.650 1.00 86.44 93 PHE A CA 1
ATOM 754 C C . PHE A 1 93 ? -5.414 -12.444 -1.724 1.00 86.44 93 PHE A C 1
ATOM 75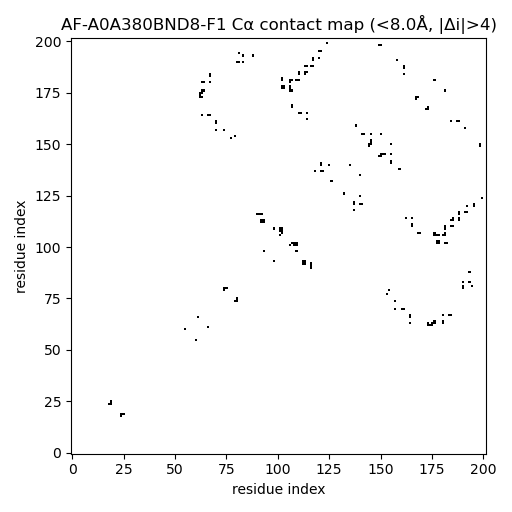6 O O . PHE A 1 93 ? -5.427 -13.647 -1.453 1.00 86.44 93 PHE A O 1
ATOM 763 N N . THR A 1 94 ? -5.095 -11.972 -2.922 1.00 89.31 94 THR A N 1
ATOM 764 C CA . THR A 1 94 ? -4.585 -12.808 -4.003 1.00 89.31 94 THR A CA 1
ATOM 765 C C . THR A 1 94 ? -3.408 -13.658 -3.501 1.00 89.31 94 THR A C 1
ATOM 767 O O . THR A 1 94 ? -2.515 -13.118 -2.825 1.00 89.31 94 THR A O 1
ATOM 770 N N . PRO A 1 95 ? -3.375 -14.976 -3.784 1.00 91.00 95 PRO A N 1
ATOM 771 C CA . PRO A 1 95 ? -2.266 -15.851 -3.411 1.00 91.00 95 PRO A CA 1
ATOM 772 C C . PRO A 1 95 ? -0.905 -15.251 -3.773 1.00 91.00 95 PRO A C 1
ATOM 774 O O . PRO A 1 95 ? -0.781 -14.483 -4.727 1.00 91.00 95 PRO A O 1
ATOM 777 N N . LEU A 1 96 ? 0.130 -15.541 -2.975 1.00 88.62 96 LEU A N 1
ATOM 778 C CA . LEU A 1 96 ? 1.429 -14.879 -3.136 1.00 88.62 96 LEU A CA 1
ATOM 779 C C . LEU A 1 96 ? 2.009 -15.070 -4.541 1.00 88.62 96 LEU A C 1
ATOM 781 O O . LEU A 1 96 ? 2.441 -14.095 -5.142 1.00 88.62 96 LEU A O 1
ATOM 785 N N . ASP A 1 97 ? 1.938 -16.279 -5.085 1.00 89.25 97 ASP A N 1
ATOM 786 C CA . ASP A 1 97 ? 2.462 -16.592 -6.412 1.00 89.25 97 ASP A CA 1
ATOM 787 C C . ASP A 1 97 ? 1.682 -15.890 -7.539 1.00 89.25 97 ASP A C 1
ATOM 789 O O . ASP A 1 97 ? 2.266 -15.470 -8.538 1.00 89.25 97 ASP A O 1
ATOM 793 N N . GLU A 1 98 ? 0.363 -15.749 -7.396 1.00 92.62 98 GLU A N 1
ATOM 794 C CA . GLU A 1 98 ? -0.488 -15.027 -8.347 1.00 92.62 98 GLU A CA 1
ATOM 795 C C . GLU A 1 98 ? -0.223 -13.522 -8.302 1.00 92.62 98 GLU A C 1
ATOM 797 O O . GLU A 1 98 ? -0.061 -12.878 -9.342 1.00 92.62 98 GLU A O 1
ATOM 802 N N . PHE A 1 99 ? -0.092 -12.973 -7.097 1.00 94.06 99 PHE A N 1
ATOM 803 C CA . PHE A 1 99 ? 0.295 -11.585 -6.896 1.00 94.06 99 PHE A CA 1
ATOM 804 C C . PHE A 1 99 ? 1.682 -11.295 -7.465 1.00 94.06 99 PHE A C 1
ATOM 806 O O . PHE A 1 99 ? 1.852 -10.275 -8.120 1.00 94.06 99 PHE A O 1
ATOM 813 N N . GLU A 1 100 ? 2.674 -12.162 -7.246 1.00 90.44 100 GLU A N 1
ATOM 814 C CA . GLU A 1 100 ? 4.031 -11.953 -7.761 1.00 90.44 100 GLU A CA 1
ATOM 815 C C . GLU A 1 100 ? 4.035 -11.895 -9.292 1.00 90.44 100 GLU A C 1
ATOM 817 O O . GLU A 1 100 ? 4.631 -10.989 -9.878 1.00 90.44 100 GLU A O 1
ATOM 822 N N . LYS A 1 101 ? 3.287 -12.792 -9.950 1.00 92.75 101 LYS A N 1
ATOM 823 C CA . LYS A 1 101 ? 3.085 -12.753 -11.408 1.00 92.75 101 LYS A CA 1
ATOM 824 C C . LYS A 1 101 ? 2.452 -11.430 -11.849 1.00 92.75 101 LYS A C 1
ATOM 826 O O . LYS A 1 101 ? 2.913 -10.830 -12.823 1.00 92.75 101 LYS A O 1
ATOM 831 N N . LEU A 1 102 ? 1.422 -10.963 -11.137 1.00 92.38 102 LEU A N 1
ATOM 832 C CA . LEU A 1 102 ? 0.766 -9.688 -11.428 1.00 92.38 102 LEU A CA 1
ATOM 833 C C . LEU A 1 102 ? 1.715 -8.504 -11.214 1.00 92.38 102 LEU A C 1
ATOM 835 O O . LEU A 1 102 ? 1.790 -7.638 -12.076 1.00 92.38 102 LEU A O 1
ATOM 839 N N . ALA A 1 103 ? 2.470 -8.478 -10.119 1.00 90.06 103 ALA A N 1
ATOM 840 C CA . ALA A 1 103 ? 3.373 -7.390 -9.764 1.00 90.06 103 ALA A CA 1
ATOM 841 C C . ALA A 1 103 ? 4.560 -7.268 -10.729 1.00 90.06 103 ALA A C 1
ATOM 843 O O . ALA A 1 103 ? 4.992 -6.157 -11.027 1.00 90.06 103 ALA A O 1
ATOM 844 N N . ILE A 1 104 ? 5.059 -8.389 -11.263 1.00 88.69 104 ILE A N 1
ATOM 845 C CA . ILE A 1 104 ? 6.097 -8.390 -12.305 1.00 88.69 104 ILE A CA 1
ATOM 846 C C . ILE A 1 104 ? 5.558 -7.791 -13.612 1.00 88.69 104 ILE A C 1
ATOM 848 O O . ILE A 1 104 ? 6.268 -7.049 -14.291 1.00 88.69 104 ILE A O 1
ATOM 852 N N . LEU A 1 105 ? 4.314 -8.112 -13.983 1.00 92.44 105 LEU A N 1
ATOM 853 C CA . LEU A 1 105 ? 3.731 -7.693 -15.260 1.00 92.44 105 LEU A CA 1
ATOM 854 C C . LEU A 1 105 ? 3.140 -6.273 -15.214 1.00 92.44 105 LEU A C 1
ATOM 856 O O . LEU A 1 105 ? 3.284 -5.509 -16.168 1.00 92.44 105 LEU A O 1
ATOM 860 N N . ARG A 1 106 ? 2.422 -5.953 -14.134 1.00 92.19 106 ARG A N 1
ATOM 861 C CA . ARG A 1 106 ? 1.625 -4.740 -13.899 1.00 92.19 106 ARG A CA 1
ATOM 862 C C . ARG A 1 106 ? 1.632 -4.376 -12.404 1.00 92.19 106 ARG A C 1
ATOM 864 O O . ARG A 1 106 ? 0.652 -4.636 -11.698 1.00 92.19 106 ARG A O 1
ATOM 871 N N . PRO A 1 107 ? 2.721 -3.764 -11.904 1.00 91.75 107 PRO A N 1
ATOM 872 C CA . PRO A 1 107 ? 2.847 -3.397 -10.491 1.00 91.75 107 PRO A CA 1
ATOM 873 C C . PRO A 1 107 ? 1.791 -2.380 -10.039 1.00 91.75 107 PRO A C 1
ATOM 875 O O . PRO A 1 107 ? 1.329 -2.421 -8.903 1.00 91.75 107 PRO A O 1
ATOM 878 N N . ASP A 1 108 ? 1.336 -1.519 -10.947 1.00 91.69 108 ASP A N 1
ATOM 879 C CA . ASP A 1 108 ? 0.207 -0.618 -10.731 1.00 91.69 108 ASP A CA 1
ATOM 880 C C . ASP A 1 108 ? -1.090 -1.378 -10.414 1.00 91.69 108 ASP A C 1
ATOM 882 O O . ASP A 1 108 ? -1.802 -1.022 -9.479 1.00 91.69 108 ASP A O 1
ATOM 886 N N . PHE A 1 109 ? -1.381 -2.464 -11.136 1.00 94.31 109 PHE A N 1
ATOM 887 C CA . PHE A 1 109 ? -2.569 -3.284 -10.882 1.00 94.31 109 PHE A CA 1
ATOM 888 C C . PHE A 1 109 ? -2.429 -4.122 -9.610 1.00 94.31 109 PHE A C 1
ATOM 890 O O . PHE A 1 109 ? -3.407 -4.279 -8.886 1.00 94.31 109 PHE A O 1
ATOM 897 N N . ALA A 1 110 ? -1.223 -4.595 -9.293 1.00 94.94 110 ALA A N 1
ATOM 898 C CA . ALA A 1 110 ? -0.948 -5.302 -8.042 1.00 94.94 110 ALA A CA 1
ATOM 899 C C . ALA A 1 110 ? -1.196 -4.427 -6.793 1.00 94.94 110 ALA A C 1
ATOM 901 O O . ALA A 1 110 ? -1.651 -4.925 -5.759 1.00 94.94 110 ALA A O 1
ATOM 902 N N . ILE A 1 111 ? -0.955 -3.113 -6.889 1.00 95.88 111 ILE A N 1
ATOM 903 C CA . ILE A 1 111 ? -1.311 -2.140 -5.843 1.00 95.88 111 ILE A CA 1
ATOM 904 C C . ILE A 1 111 ? -2.831 -2.052 -5.671 1.00 95.88 111 ILE A C 1
ATOM 906 O O . ILE A 1 111 ? -3.326 -2.103 -4.543 1.00 95.88 111 ILE A O 1
ATOM 910 N N . LEU A 1 112 ? -3.579 -1.943 -6.776 1.00 95.44 112 LEU A N 1
ATOM 911 C CA . LEU A 1 112 ? -5.046 -1.883 -6.732 1.00 95.44 112 LEU A CA 1
ATOM 912 C C . LEU A 1 112 ? -5.645 -3.159 -6.132 1.00 95.44 112 LEU A C 1
ATOM 914 O O . LEU A 1 112 ? -6.526 -3.071 -5.277 1.00 95.44 112 LEU A O 1
ATOM 918 N N . ASP A 1 113 ? -5.129 -4.315 -6.546 1.00 95.06 113 ASP A N 1
ATOM 919 C CA . ASP A 1 113 ? -5.513 -5.635 -6.042 1.00 95.06 113 ASP A CA 1
ATOM 920 C C . ASP A 1 113 ? -5.293 -5.753 -4.524 1.00 95.06 113 ASP A C 1
ATOM 922 O O . ASP A 1 113 ? -6.194 -6.130 -3.772 1.00 95.06 113 ASP A O 1
ATOM 926 N N . SER A 1 114 ? -4.126 -5.314 -4.043 1.00 95.62 114 SER A N 1
ATOM 927 C CA . SER A 1 114 ? -3.806 -5.326 -2.610 1.00 95.62 114 SER A CA 1
ATOM 928 C C . SER A 1 114 ? -4.756 -4.439 -1.798 1.00 95.62 114 SER A C 1
ATOM 930 O O . SER A 1 114 ? -5.260 -4.856 -0.753 1.00 95.62 114 SER A O 1
ATOM 932 N N . TRP A 1 115 ? -5.051 -3.232 -2.292 1.00 95.94 115 TRP A N 1
ATOM 933 C CA . TRP A 1 115 ? -5.968 -2.297 -1.632 1.00 95.94 115 TRP A CA 1
ATOM 934 C C . TRP A 1 115 ? -7.412 -2.815 -1.583 1.00 95.94 115 TRP A C 1
ATOM 936 O O . TRP A 1 115 ? -8.126 -2.575 -0.608 1.00 95.94 115 TRP A O 1
ATOM 946 N N . GLN A 1 116 ? -7.847 -3.575 -2.591 1.00 93.56 116 GLN A N 1
ATOM 947 C CA . GLN A 1 116 ? -9.202 -4.126 -2.645 1.00 93.56 116 GLN A CA 1
ATOM 948 C C . GLN A 1 116 ? -9.519 -5.012 -1.428 1.00 93.56 116 GLN A C 1
ATOM 950 O O . GLN A 1 116 ? -10.653 -5.025 -0.945 1.00 93.56 116 GLN A O 1
ATOM 955 N N . SER A 1 117 ? -8.520 -5.709 -0.882 1.00 92.19 117 SER A N 1
ATOM 956 C CA . SER A 1 117 ? -8.676 -6.504 0.343 1.00 92.19 117 SER A CA 1
ATOM 957 C C . SER A 1 117 ? -8.983 -5.627 1.566 1.00 92.19 117 SER A C 1
ATOM 959 O O . SER A 1 117 ? -9.854 -5.967 2.370 1.00 92.19 117 SER A O 1
ATOM 961 N N . VAL A 1 118 ? -8.345 -4.455 1.668 1.00 93.12 118 VAL A N 1
ATOM 962 C CA . VAL A 1 118 ? -8.610 -3.463 2.726 1.00 93.12 118 VAL A CA 1
ATOM 963 C C . VAL A 1 118 ? -10.027 -2.893 2.587 1.00 93.12 118 VAL A C 1
ATOM 965 O O . VAL A 1 118 ? -10.760 -2.796 3.571 1.00 93.12 118 VAL A O 1
ATOM 968 N N . GLU A 1 119 ? -10.464 -2.569 1.366 1.00 91.81 119 GLU A N 1
ATOM 969 C CA . GLU A 1 119 ? -11.823 -2.062 1.111 1.00 91.81 119 GLU A CA 1
ATOM 970 C C . GLU A 1 119 ? -12.901 -3.084 1.487 1.00 91.81 119 GLU A C 1
ATOM 972 O O . GLU A 1 119 ? -13.897 -2.733 2.133 1.00 91.81 119 GLU A O 1
ATOM 977 N N . LYS A 1 120 ? -12.690 -4.360 1.137 1.00 88.69 120 LYS A N 1
ATOM 978 C CA . LYS A 1 120 ? -13.564 -5.463 1.557 1.00 88.69 120 LYS A CA 1
ATOM 979 C C . LYS A 1 120 ? -13.629 -5.559 3.080 1.00 88.69 120 LYS A C 1
ATOM 981 O O . LYS A 1 120 ? -14.724 -5.686 3.627 1.00 88.69 120 LYS A O 1
ATOM 986 N N . ARG A 1 121 ? -12.489 -5.453 3.774 1.00 88.12 121 ARG A N 1
ATOM 987 C CA . ARG A 1 121 ? -12.443 -5.486 5.242 1.00 88.12 121 ARG A CA 1
ATOM 988 C C . ARG A 1 121 ? -13.257 -4.362 5.868 1.00 88.12 121 ARG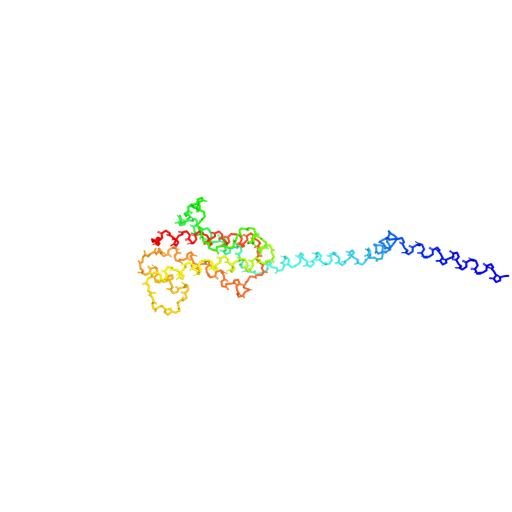 A C 1
ATOM 990 O O . ARG A 1 121 ? -14.119 -4.636 6.703 1.00 88.12 121 ARG A O 1
ATOM 997 N N . LEU A 1 122 ? -13.006 -3.122 5.449 1.00 89.38 122 LEU A N 1
ATOM 998 C CA . LEU A 1 122 ? -13.722 -1.940 5.937 1.00 89.38 122 LEU A CA 1
ATOM 999 C C . LEU A 1 122 ? -15.232 -2.071 5.704 1.00 89.38 122 LEU A C 1
ATOM 1001 O O . LEU A 1 122 ? -16.031 -1.733 6.575 1.00 89.38 122 LEU A O 1
ATOM 1005 N N . SER A 1 123 ? -15.620 -2.627 4.555 1.00 84.44 123 SER A N 1
ATOM 1006 C CA . SER A 1 123 ? -17.022 -2.901 4.233 1.00 84.44 123 SER A CA 1
ATOM 1007 C C . SER A 1 123 ? -17.643 -3.956 5.159 1.00 84.44 123 SER A C 1
ATOM 1009 O O . SER A 1 123 ? -18.798 -3.804 5.548 1.00 84.44 123 SER A O 1
ATOM 1011 N N . LYS A 1 124 ? -16.893 -4.994 5.564 1.00 84.69 124 LYS A N 1
ATOM 1012 C CA . LYS A 1 124 ? -17.371 -6.014 6.518 1.00 84.69 124 LYS A CA 1
ATOM 1013 C C . LYS A 1 124 ? -17.554 -5.460 7.938 1.00 84.69 124 LYS A C 1
ATOM 1015 O O . LYS A 1 124 ? -18.587 -5.738 8.530 1.00 84.69 124 LYS A O 1
ATOM 1020 N N . ILE A 1 125 ? -16.626 -4.631 8.445 1.00 80.75 125 ILE A N 1
ATOM 1021 C CA . ILE A 1 125 ? -16.766 -3.959 9.768 1.00 80.75 125 ILE A CA 1
ATOM 1022 C C . ILE A 1 125 ? -18.085 -3.184 9.842 1.00 80.75 125 ILE A C 1
ATOM 1024 O O . ILE A 1 125 ? -18.771 -3.166 10.856 1.00 80.75 125 ILE A O 1
ATOM 1028 N N . ARG A 1 126 ? -18.462 -2.556 8.729 1.00 73.81 126 ARG A N 1
ATOM 1029 C CA . ARG A 1 126 ? -19.701 -1.791 8.619 1.00 73.81 126 ARG A CA 1
ATOM 1030 C C . ARG A 1 126 ? -20.947 -2.679 8.636 1.00 73.81 126 ARG A C 1
ATOM 1032 O O . ARG A 1 126 ? -21.916 -2.332 9.299 1.00 73.81 126 ARG A O 1
ATOM 1039 N N . GLN A 1 127 ? -20.943 -3.775 7.874 1.00 69.00 127 GLN A N 1
ATOM 1040 C CA . GLN A 1 127 ? -22.098 -4.678 7.771 1.00 69.00 127 GLN A CA 1
ATOM 1041 C C . GLN A 1 127 ? -22.439 -5.335 9.111 1.00 69.00 127 GLN A C 1
ATOM 1043 O O . GLN A 1 127 ? -23.608 -5.573 9.379 1.00 69.00 127 GLN A O 1
ATOM 1048 N N . SER A 1 128 ? -21.451 -5.573 9.979 1.00 60.91 128 SER A N 1
ATOM 1049 C CA . SER A 1 128 ? -21.712 -6.072 11.334 1.00 60.91 128 SER A CA 1
ATOM 1050 C C . SER A 1 128 ? -22.403 -5.061 12.259 1.00 60.91 128 SER A C 1
ATOM 1052 O O . SER A 1 128 ? -22.895 -5.463 13.309 1.00 60.91 128 SER A O 1
ATOM 1054 N N . GLU A 1 129 ? -22.449 -3.769 11.908 1.00 61.22 129 GLU A N 1
ATOM 1055 C CA . GLU A 1 129 ? -23.006 -2.717 12.772 1.00 61.22 129 GLU A CA 1
ATOM 1056 C C . GLU A 1 129 ? -24.435 -2.278 12.404 1.00 61.22 129 GLU A C 1
ATOM 1058 O O . GLU A 1 129 ? -25.113 -1.701 13.255 1.00 61.22 129 GLU A O 1
ATOM 1063 N N . ASP A 1 130 ? -24.911 -2.505 11.171 1.00 58.28 130 ASP A N 1
ATOM 1064 C CA . ASP A 1 130 ? -26.212 -1.993 10.707 1.00 58.28 130 ASP A CA 1
ATOM 1065 C C . ASP A 1 130 ? -26.706 -2.745 9.446 1.00 58.28 130 ASP A C 1
ATOM 1067 O O . ASP A 1 130 ? -26.002 -2.805 8.438 1.00 58.28 130 ASP A O 1
ATOM 1071 N N . ASP A 1 131 ? -27.925 -3.299 9.478 1.00 56.03 131 ASP A N 1
ATOM 1072 C CA . ASP A 1 131 ? -28.541 -4.052 8.363 1.00 56.03 131 ASP A CA 1
ATOM 1073 C C . ASP A 1 131 ? -29.127 -3.137 7.256 1.00 56.03 131 ASP A C 1
ATOM 1075 O O . ASP A 1 131 ? -29.566 -3.620 6.212 1.00 56.03 131 ASP A O 1
ATOM 1079 N N . ASN A 1 132 ? -29.139 -1.806 7.443 1.00 58.12 132 ASN A N 1
ATOM 1080 C CA . ASN A 1 132 ? -29.802 -0.837 6.547 1.00 58.12 132 ASN A CA 1
ATOM 1081 C C . ASN A 1 132 ? -28.841 0.173 5.879 1.00 58.12 132 ASN A C 1
ATOM 1083 O O . ASN A 1 132 ? -29.107 1.377 5.815 1.00 58.12 132 ASN A O 1
ATOM 1087 N N . VAL A 1 133 ? -27.689 -0.279 5.379 1.00 59.88 133 VAL A N 1
ATOM 1088 C CA . VAL A 1 133 ? -26.588 0.645 5.050 1.00 59.88 133 VAL A CA 1
ATOM 1089 C C . VAL A 1 133 ? -26.632 1.196 3.619 1.00 59.88 133 VAL A C 1
ATOM 1091 O O . VAL A 1 133 ? -26.374 0.509 2.634 1.00 59.88 133 VAL A O 1
ATOM 1094 N N . GLU A 1 134 ? -26.855 2.509 3.542 1.00 63.19 134 GLU A N 1
ATOM 1095 C CA . GLU A 1 134 ? -26.475 3.395 2.437 1.00 63.19 134 GLU A CA 1
ATOM 1096 C C . GLU A 1 134 ? -24.976 3.247 2.101 1.00 63.19 134 GLU A C 1
ATOM 1098 O O . GLU A 1 134 ? -24.131 3.238 2.999 1.00 63.19 134 GLU A O 1
ATOM 1103 N N . TYR A 1 135 ? -24.623 3.143 0.813 1.00 62.72 135 TYR A N 1
ATOM 1104 C CA . TYR A 1 135 ? -23.238 2.937 0.369 1.00 62.72 135 TYR A CA 1
ATOM 1105 C C . TYR A 1 135 ? -22.309 4.046 0.893 1.00 62.72 135 TYR A C 1
ATOM 1107 O O . TYR A 1 135 ? -22.423 5.209 0.501 1.00 62.72 135 TYR A O 1
ATOM 1115 N N . LYS A 1 136 ? -21.354 3.688 1.763 1.00 71.88 136 LYS A N 1
ATOM 1116 C CA . LYS A 1 136 ? -20.360 4.619 2.315 1.00 71.88 136 LYS A CA 1
ATOM 1117 C C . LYS A 1 136 ? -18.968 4.328 1.786 1.00 71.88 136 LYS A C 1
ATOM 1119 O O . LYS A 1 136 ? -18.543 3.186 1.674 1.00 71.88 136 LYS A O 1
ATOM 1124 N N . THR A 1 137 ? -18.241 5.400 1.496 1.00 85.50 137 THR A N 1
ATOM 1125 C CA . THR A 1 137 ? -16.859 5.324 1.016 1.00 85.50 137 THR A CA 1
ATOM 1126 C C . THR A 1 137 ? -15.908 4.871 2.133 1.00 85.50 137 THR A C 1
ATOM 1128 O O . THR A 1 137 ? -16.166 5.183 3.302 1.00 85.50 137 THR A O 1
ATOM 1131 N N . PRO A 1 138 ? -14.766 4.230 1.810 1.00 87.75 138 PRO A N 1
ATOM 1132 C CA . PRO A 1 138 ? -13.750 3.846 2.798 1.00 87.75 138 PRO A CA 1
ATOM 1133 C C . PRO A 1 138 ? -13.338 5.001 3.724 1.00 87.75 138 PRO A C 1
ATOM 1135 O O . PRO A 1 138 ? -13.278 4.845 4.939 1.00 87.75 138 PRO A O 1
ATOM 1138 N N . MET A 1 139 ? -13.171 6.208 3.170 1.00 90.94 139 MET A N 1
ATOM 1139 C CA . MET A 1 139 ? -12.878 7.419 3.946 1.00 90.94 139 MET A CA 1
ATOM 1140 C C . MET A 1 139 ? -13.968 7.745 4.977 1.00 90.94 139 MET A C 1
ATOM 1142 O O . MET A 1 139 ? -13.662 8.181 6.087 1.00 90.94 139 MET A O 1
ATOM 1146 N N . SER A 1 140 ? -15.244 7.571 4.623 1.00 89.44 140 SER A N 1
ATOM 1147 C CA . SER A 1 140 ? -16.341 7.797 5.565 1.00 89.44 140 SER A CA 1
ATOM 1148 C C . SER A 1 140 ? -16.323 6.774 6.696 1.00 89.44 140 SER A C 1
ATOM 1150 O O . SER A 1 140 ? -16.585 7.158 7.832 1.00 89.44 140 SER A O 1
ATOM 1152 N N . ILE A 1 141 ? -16.019 5.506 6.398 1.00 89.62 141 ILE A N 1
ATOM 1153 C CA . ILE A 1 141 ? -15.917 4.437 7.402 1.00 89.62 141 ILE A CA 1
ATOM 1154 C C . ILE A 1 141 ? -14.790 4.767 8.383 1.00 89.62 141 ILE A C 1
ATOM 1156 O O . ILE A 1 141 ? -15.030 4.845 9.584 1.00 89.62 141 ILE A O 1
ATOM 1160 N N . LEU A 1 142 ? -13.600 5.091 7.873 1.00 91.50 142 LEU A N 1
ATOM 1161 C CA . LEU A 1 142 ? -12.440 5.450 8.693 1.00 91.50 142 LEU A CA 1
ATOM 1162 C C . LEU A 1 142 ? -12.706 6.656 9.605 1.00 91.50 142 LEU A C 1
ATOM 1164 O O . LEU A 1 142 ? -12.361 6.628 10.783 1.00 91.50 142 LEU A O 1
ATOM 1168 N N . LYS A 1 143 ? -13.370 7.704 9.097 1.00 91.25 143 LYS A N 1
ATOM 1169 C CA . LYS A 1 143 ? -13.765 8.860 9.923 1.00 91.25 143 LYS A CA 1
ATOM 1170 C C . LYS A 1 143 ? -14.704 8.463 11.062 1.00 91.25 143 LYS A C 1
ATOM 1172 O O . LYS A 1 143 ? -14.556 8.973 12.170 1.00 91.25 143 LYS A O 1
ATOM 1177 N N . THR A 1 144 ? -15.657 7.570 10.795 1.00 89.50 144 THR A N 1
ATOM 1178 C CA . THR A 1 144 ? -16.548 7.035 11.829 1.00 89.50 144 THR A CA 1
ATOM 1179 C C . THR A 1 144 ? -15.757 6.245 12.873 1.00 89.50 144 THR A C 1
ATOM 1181 O O . THR A 1 144 ? -15.901 6.532 14.058 1.00 89.50 144 THR A O 1
ATOM 1184 N N . MET A 1 145 ? -14.855 5.354 12.454 1.00 90.12 145 MET A N 1
ATOM 1185 C CA . MET A 1 145 ? -14.028 4.556 13.369 1.00 90.12 145 MET A CA 1
ATOM 1186 C C . MET A 1 145 ? -13.172 5.430 14.299 1.00 90.12 145 M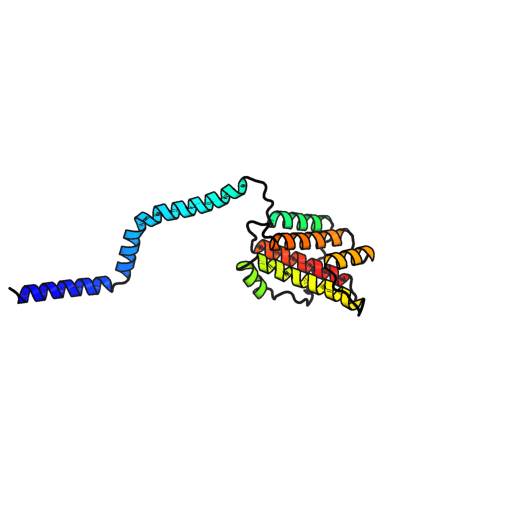ET A C 1
ATOM 1188 O O . MET A 1 145 ? -13.126 5.179 15.501 1.00 90.12 145 MET A O 1
ATOM 1192 N N . VAL A 1 146 ? -12.560 6.504 13.784 1.00 92.06 146 VAL A N 1
ATOM 1193 C CA . VAL A 1 146 ? -11.843 7.486 14.623 1.00 92.06 146 VAL A CA 1
ATOM 1194 C C . VAL A 1 146 ? -12.785 8.161 15.614 1.00 92.06 146 VAL A C 1
ATOM 1196 O O . VAL A 1 146 ? -12.462 8.280 16.790 1.00 92.06 146 VAL A O 1
ATOM 1199 N N . SER A 1 147 ? -13.960 8.613 15.157 1.00 89.56 147 SER A N 1
ATOM 1200 C CA . SER A 1 147 ? -14.924 9.301 16.030 1.00 89.56 147 SER A CA 1
ATOM 1201 C C . SER A 1 147 ? -15.461 8.411 17.154 1.00 89.56 147 SER A C 1
ATOM 1203 O O . SER A 1 147 ? -15.826 8.912 18.213 1.00 89.56 147 SER A O 1
ATOM 1205 N N . MET A 1 148 ? -15.470 7.096 16.927 1.00 88.75 148 MET A N 1
ATOM 1206 C CA . MET A 1 148 ? -15.857 6.074 17.896 1.00 88.75 148 MET A CA 1
ATOM 1207 C C . MET A 1 148 ? -14.675 5.577 18.746 1.00 88.75 148 MET A C 1
ATOM 1209 O O . MET A 1 148 ? -14.859 4.679 19.561 1.00 88.75 148 MET A O 1
ATOM 1213 N N . ASN A 1 149 ? -13.474 6.151 18.588 1.00 88.81 149 ASN A N 1
ATOM 1214 C CA . ASN A 1 149 ? -12.228 5.707 19.227 1.00 88.81 149 ASN A CA 1
ATOM 1215 C C . ASN A 1 149 ? -11.870 4.230 18.959 1.00 88.81 149 ASN A C 1
ATOM 1217 O O . ASN A 1 149 ? -11.189 3.606 19.768 1.00 88.81 149 ASN A O 1
ATOM 1221 N N . MET A 1 150 ? -12.311 3.672 17.828 1.00 88.88 150 MET A N 1
ATOM 1222 C CA . MET A 1 150 ? -11.960 2.310 17.402 1.00 88.88 150 MET A CA 1
ATOM 1223 C C . MET A 1 150 ? -10.545 2.244 16.820 1.00 88.88 150 MET A C 1
ATOM 1225 O O . MET A 1 150 ? -9.854 1.249 16.987 1.00 88.88 150 MET A O 1
ATOM 1229 N N . ILE A 1 151 ? -10.114 3.321 16.157 1.00 90.50 151 ILE A N 1
ATOM 1230 C CA . ILE A 1 151 ? -8.730 3.543 15.726 1.00 90.50 151 ILE A CA 1
ATOM 1231 C C . ILE A 1 151 ? -8.219 4.864 16.293 1.00 90.50 151 ILE A C 1
ATOM 1233 O O . ILE A 1 151 ? -8.969 5.833 16.437 1.00 90.50 151 ILE A O 1
ATOM 1237 N N . SER A 1 152 ? -6.921 4.919 16.570 1.00 90.75 152 SER A N 1
ATOM 1238 C CA . SER A 1 152 ? -6.217 6.158 16.900 1.00 90.75 152 SER A CA 1
ATOM 1239 C C . SER A 1 152 ? -6.126 7.100 15.692 1.00 90.75 152 SER A C 1
ATOM 1241 O O . SER A 1 152 ? -6.260 6.693 14.534 1.00 90.75 152 SER A O 1
ATOM 1243 N N . GLN A 1 153 ? -5.840 8.381 15.949 1.00 89.56 153 GLN A N 1
ATOM 1244 C CA . GLN A 1 153 ? -5.600 9.358 14.878 1.00 89.56 153 GLN A CA 1
ATOM 1245 C C . GLN A 1 153 ? -4.412 8.957 14.000 1.00 89.56 153 GLN A C 1
ATOM 1247 O O . GLN A 1 153 ? -4.452 9.115 12.785 1.00 89.56 153 GLN A O 1
ATOM 1252 N N . GLN A 1 154 ? -3.368 8.399 14.604 1.00 88.94 154 GLN A N 1
ATOM 1253 C CA . GLN A 1 154 ? -2.170 7.939 13.915 1.00 88.94 154 GLN A CA 1
ATOM 1254 C C . GLN A 1 154 ? -2.494 6.785 12.951 1.00 88.94 154 GLN A C 1
ATOM 1256 O O . GLN A 1 154 ? -2.159 6.873 11.773 1.00 88.94 154 GLN A O 1
ATOM 1261 N N . GLN A 1 155 ? -3.259 5.783 13.402 1.00 91.75 155 GLN A N 1
ATOM 1262 C CA . GLN A 1 155 ? -3.724 4.677 12.550 1.00 91.75 155 GLN A CA 1
ATOM 1263 C C . GLN A 1 155 ? -4.590 5.187 11.389 1.00 91.75 155 GLN A C 1
ATOM 1265 O O . GLN A 1 155 ? -4.436 4.768 10.243 1.00 91.75 155 GLN A O 1
ATOM 1270 N N . PHE A 1 156 ? -5.467 6.160 11.653 1.00 92.44 156 PHE A N 1
ATOM 1271 C CA . PHE A 1 156 ? -6.238 6.824 10.604 1.00 92.44 156 PHE A CA 1
ATOM 1272 C C . PHE A 1 156 ? -5.357 7.528 9.570 1.00 92.44 156 PHE A C 1
ATOM 1274 O O . PHE A 1 156 ? -5.614 7.411 8.370 1.00 92.44 156 PHE A O 1
ATOM 1281 N N . HIS A 1 157 ? -4.332 8.258 10.013 1.00 93.12 157 HIS A N 1
ATOM 1282 C CA . HIS A 1 157 ? -3.392 8.932 9.122 1.00 93.12 157 HIS A CA 1
ATOM 1283 C C . HIS A 1 157 ? -2.622 7.938 8.254 1.00 93.12 157 HIS A C 1
ATOM 1285 O O . HIS A 1 157 ? -2.545 8.152 7.045 1.00 93.12 157 HIS A O 1
ATOM 1291 N N . TYR A 1 158 ? -2.154 6.837 8.838 1.00 93.75 158 TYR A N 1
ATOM 1292 C CA . TYR A 1 158 ? -1.463 5.769 8.124 1.00 93.75 158 TYR A CA 1
ATOM 1293 C C . TYR A 1 158 ? -2.345 5.133 7.035 1.00 93.75 158 TYR A C 1
ATOM 1295 O O . TYR A 1 158 ? -1.995 5.163 5.852 1.00 93.75 158 TYR A O 1
ATOM 1303 N N . ILE A 1 159 ? -3.553 4.671 7.386 1.00 94.88 159 ILE A N 1
ATOM 1304 C CA . ILE A 1 159 ? -4.487 4.076 6.412 1.00 94.88 159 ILE A CA 1
ATOM 1305 C C . ILE A 1 159 ? -4.846 5.091 5.317 1.00 94.88 159 ILE A C 1
ATOM 1307 O O . ILE A 1 159 ? -4.914 4.761 4.130 1.00 94.88 159 ILE A O 1
ATOM 1311 N N . ARG A 1 160 ? -5.055 6.358 5.694 1.00 94.81 160 ARG A N 1
ATOM 1312 C CA . ARG A 1 160 ? -5.343 7.434 4.742 1.00 94.81 160 ARG A CA 1
ATOM 1313 C C . ARG A 1 160 ? -4.177 7.695 3.790 1.00 94.81 160 ARG A C 1
ATOM 1315 O O . ARG A 1 160 ? -4.440 7.972 2.620 1.00 94.81 160 ARG A O 1
ATOM 1322 N N . ALA A 1 161 ? -2.936 7.641 4.262 1.00 94.38 161 ALA A N 1
ATOM 1323 C CA . ALA A 1 161 ? -1.755 7.834 3.429 1.00 94.38 161 ALA A CA 1
ATOM 1324 C C . ALA A 1 161 ? -1.648 6.726 2.371 1.00 94.38 161 ALA A C 1
ATOM 1326 O O . ALA A 1 161 ? -1.533 7.024 1.181 1.00 94.38 161 ALA A O 1
ATOM 1327 N N . ILE A 1 162 ? -1.829 5.465 2.776 1.00 96.31 162 ILE A N 1
ATOM 1328 C CA . ILE A 1 162 ? -1.853 4.304 1.873 1.00 96.31 162 ILE A CA 1
ATOM 1329 C C . ILE A 1 162 ? -3.006 4.389 0.856 1.00 96.31 162 ILE A C 1
ATOM 1331 O O . ILE A 1 162 ? -2.809 4.116 -0.333 1.00 96.31 162 ILE A O 1
ATOM 1335 N N . MET A 1 163 ? -4.192 4.841 1.278 1.00 94.25 163 MET A N 1
ATOM 1336 C CA . MET A 1 163 ? -5.326 5.092 0.378 1.00 94.25 163 MET A CA 1
ATOM 1337 C C . MET A 1 163 ? -5.034 6.215 -0.629 1.00 94.25 163 MET A C 1
ATOM 1339 O O . MET A 1 163 ? -5.379 6.103 -1.805 1.00 94.25 163 MET A O 1
ATOM 1343 N N . SER A 1 164 ? -4.412 7.310 -0.177 1.00 92.00 164 SER A N 1
ATOM 1344 C CA . SER A 1 164 ? -4.036 8.431 -1.045 1.00 92.00 164 SER A CA 1
ATOM 1345 C C . SER A 1 164 ? -3.042 7.979 -2.107 1.00 92.00 164 SER A C 1
ATOM 1347 O O . SER A 1 164 ? -3.247 8.249 -3.287 1.00 92.00 164 SER A O 1
ATOM 1349 N N . LEU A 1 165 ? -2.035 7.207 -1.696 1.00 93.19 165 LEU A N 1
ATOM 1350 C CA . LEU A 1 165 ? -1.016 6.673 -2.587 1.00 93.19 165 LEU A CA 1
ATOM 1351 C C . LEU A 1 165 ? -1.629 5.792 -3.690 1.00 93.19 165 LEU A C 1
ATOM 1353 O O . LEU A 1 165 ? -1.261 5.915 -4.854 1.00 93.19 165 LEU A O 1
ATOM 1357 N N . ARG A 1 166 ? -2.640 4.973 -3.369 1.00 93.44 166 ARG A N 1
ATOM 1358 C CA . ARG A 1 166 ? -3.406 4.210 -4.373 1.00 93.44 166 ARG A CA 1
ATOM 1359 C C . ARG A 1 166 ? -4.178 5.100 -5.336 1.00 93.44 166 ARG A C 1
ATOM 1361 O O . ARG A 1 166 ? -4.233 4.798 -6.527 1.00 93.44 166 ARG A O 1
ATOM 1368 N N . ASN A 1 167 ? -4.783 6.182 -4.855 1.00 90.06 167 ASN A N 1
ATOM 1369 C CA . ASN A 1 167 ? -5.473 7.127 -5.736 1.00 90.06 167 ASN A CA 1
ATOM 1370 C C . ASN A 1 167 ? -4.496 7.777 -6.723 1.00 90.06 167 ASN A C 1
ATOM 1372 O O . ASN A 1 167 ? -4.820 7.903 -7.902 1.00 90.06 167 ASN A O 1
ATOM 1376 N N . ASP A 1 168 ? -3.285 8.101 -6.275 1.00 89.31 168 ASP A N 1
ATOM 1377 C CA . ASP A 1 168 ? -2.237 8.636 -7.143 1.00 89.31 168 ASP A CA 1
ATOM 1378 C C . ASP A 1 168 ? -1.798 7.633 -8.225 1.00 89.31 168 ASP A C 1
ATOM 1380 O O . ASP A 1 168 ? -1.560 8.027 -9.370 1.00 89.31 168 ASP A O 1
ATOM 1384 N N . VAL A 1 169 ? -1.777 6.329 -7.913 1.00 89.00 169 VAL A N 1
ATOM 1385 C CA . VAL A 1 169 ? -1.553 5.264 -8.910 1.00 89.00 169 VAL A CA 1
ATOM 1386 C C . VAL A 1 169 ? -2.660 5.246 -9.964 1.00 89.00 169 VAL A C 1
ATOM 1388 O O . VAL A 1 169 ? -2.361 5.239 -11.157 1.00 89.00 169 VAL A O 1
ATOM 1391 N N . VAL A 1 170 ? -3.933 5.301 -9.554 1.00 83.94 170 VAL A N 1
ATOM 1392 C CA . VAL A 1 170 ? -5.080 5.325 -10.488 1.00 83.94 170 VAL A CA 1
ATOM 1393 C C . VAL A 1 170 ? -5.021 6.534 -11.420 1.00 83.94 170 VAL A C 1
ATOM 1395 O O . VAL A 1 170 ? -5.319 6.420 -12.608 1.00 83.94 170 VAL A O 1
ATOM 1398 N N . HIS A 1 171 ? -4.610 7.690 -10.903 1.00 80.00 171 HIS A N 1
ATOM 1399 C CA . HIS A 1 171 ? -4.485 8.914 -11.690 1.00 80.00 171 HIS A CA 1
ATOM 1400 C C . HIS A 1 171 ? -3.204 8.984 -12.534 1.00 80.00 171 HIS A C 1
ATOM 1402 O O . HIS A 1 171 ? -2.998 9.973 -13.231 1.00 80.00 171 HIS A O 1
ATOM 1408 N N . SER A 1 172 ? -2.381 7.925 -12.542 1.00 76.56 172 SER A N 1
ATOM 1409 C CA . SER A 1 172 ? -1.106 7.876 -13.271 1.00 76.56 172 SER A CA 1
ATOM 1410 C C . SER A 1 172 ? -0.161 9.023 -12.891 1.00 76.56 172 SER A C 1
ATOM 1412 O O . SER A 1 172 ? 0.625 9.493 -13.712 1.00 76.56 172 SER A O 1
ATOM 1414 N N . ASN A 1 173 ? -0.207 9.456 -11.626 1.00 74.75 173 ASN A N 1
ATOM 1415 C CA . ASN A 1 173 ? 0.628 10.543 -11.104 1.00 74.75 173 ASN A CA 1
ATOM 1416 C C . ASN A 1 173 ? 2.107 10.131 -10.954 1.00 74.75 173 ASN A C 1
ATOM 1418 O O . ASN A 1 173 ? 2.957 10.961 -10.635 1.00 74.75 173 ASN A O 1
ATOM 1422 N N . PHE A 1 174 ? 2.431 8.857 -11.200 1.00 74.31 174 PHE A N 1
ATOM 1423 C CA . PHE A 1 174 ? 3.776 8.306 -11.095 1.00 74.31 174 PHE A CA 1
ATOM 1424 C C . PHE A 1 174 ? 4.326 7.892 -12.456 1.00 74.31 174 PHE A C 1
ATOM 1426 O O . PHE A 1 174 ? 3.665 7.211 -13.234 1.00 74.31 174 PHE A O 1
ATOM 1433 N N . GLY A 1 175 ? 5.586 8.250 -12.720 1.00 67.81 175 GLY A N 1
ATOM 1434 C CA . GLY A 1 175 ? 6.249 7.885 -13.975 1.00 67.81 175 GLY A CA 1
ATOM 1435 C C . GLY A 1 175 ? 6.687 6.417 -14.064 1.00 67.81 175 GLY A C 1
ATOM 1436 O O . GLY A 1 175 ? 6.841 5.899 -15.163 1.00 67.81 175 GLY A O 1
ATOM 1437 N N . SER A 1 176 ? 6.946 5.747 -12.937 1.00 80.56 176 SER A N 1
ATOM 1438 C CA . SER A 1 176 ? 7.281 4.314 -12.900 1.00 80.56 176 SER A CA 1
ATOM 1439 C C . SER A 1 176 ? 7.054 3.754 -11.499 1.00 80.56 176 SER A C 1
ATOM 1441 O O . SER A 1 176 ? 7.519 4.364 -10.537 1.00 80.56 176 SER A O 1
ATOM 1443 N N . ILE A 1 177 ? 6.398 2.600 -11.412 1.00 86.88 177 ILE A N 1
ATOM 1444 C CA . ILE A 1 177 ? 6.181 1.817 -10.188 1.00 86.88 177 ILE A CA 1
ATOM 1445 C C . ILE A 1 177 ? 6.885 0.476 -10.401 1.00 86.88 177 ILE A C 1
ATOM 1447 O O . ILE A 1 177 ? 6.767 -0.091 -11.491 1.00 86.88 177 ILE A O 1
ATOM 1451 N N . THR A 1 178 ? 7.642 -0.008 -9.417 1.00 89.50 178 THR A N 1
ATOM 1452 C CA . THR A 1 178 ? 8.381 -1.278 -9.531 1.00 89.50 178 THR A CA 1
ATOM 1453 C C . THR A 1 178 ? 7.647 -2.460 -8.891 1.00 89.50 178 THR A C 1
ATOM 1455 O O . THR A 1 178 ? 6.631 -2.309 -8.213 1.00 89.50 178 THR A O 1
ATOM 1458 N N . TYR A 1 179 ? 8.177 -3.666 -9.099 1.00 90.81 179 TYR A N 1
ATOM 1459 C CA . TYR A 1 179 ? 7.739 -4.865 -8.384 1.00 90.81 179 TYR A CA 1
ATOM 1460 C C . TYR A 1 179 ? 7.905 -4.704 -6.862 1.00 90.81 179 TYR A C 1
ATOM 1462 O O . TYR A 1 179 ? 6.988 -5.000 -6.097 1.00 90.81 179 TYR A O 1
ATOM 1470 N N . GLU A 1 180 ? 9.053 -4.186 -6.419 1.00 90.06 180 GLU A N 1
ATOM 1471 C CA . GLU A 1 180 ? 9.368 -3.971 -5.003 1.00 90.06 180 GLU A CA 1
ATOM 1472 C C . GLU A 1 180 ? 8.411 -2.965 -4.357 1.00 90.06 180 GLU A C 1
ATOM 1474 O O . GLU A 1 180 ? 7.985 -3.163 -3.219 1.00 90.06 180 GLU A O 1
ATOM 1479 N N . ASP A 1 181 ? 8.034 -1.917 -5.091 1.00 92.38 181 ASP A N 1
ATOM 1480 C CA . ASP A 1 181 ? 7.027 -0.942 -4.677 1.00 92.38 181 ASP A CA 1
ATOM 1481 C C . ASP A 1 181 ? 5.672 -1.609 -4.410 1.00 92.38 181 ASP A C 1
ATOM 1483 O O . ASP A 1 181 ? 5.078 -1.417 -3.347 1.00 92.38 181 ASP A O 1
ATOM 1487 N N . ALA A 1 182 ? 5.202 -2.438 -5.348 1.00 92.94 182 ALA A N 1
ATOM 1488 C CA . ALA A 1 182 ? 3.952 -3.176 -5.198 1.00 92.94 182 ALA A CA 1
ATOM 1489 C C . ALA A 1 182 ? 4.011 -4.165 -4.024 1.00 92.94 182 ALA A C 1
ATOM 1491 O O . ALA A 1 182 ? 3.058 -4.266 -3.251 1.00 92.94 182 ALA A O 1
ATOM 1492 N N . TYR A 1 183 ? 5.136 -4.864 -3.844 1.00 92.81 183 TYR A N 1
ATOM 1493 C CA . TYR A 1 183 ? 5.332 -5.800 -2.736 1.00 92.81 183 TYR A CA 1
ATOM 1494 C C . TYR A 1 183 ? 5.302 -5.092 -1.373 1.00 92.81 183 TYR A C 1
ATOM 1496 O O . TYR A 1 183 ? 4.614 -5.529 -0.449 1.00 92.81 183 TYR A O 1
ATOM 1504 N N . ARG A 1 184 ? 6.000 -3.957 -1.245 1.00 94.19 184 ARG A N 1
ATOM 1505 C CA . ARG A 1 184 ? 5.972 -3.127 -0.030 1.00 94.19 184 ARG A CA 1
ATOM 1506 C C . ARG A 1 184 ? 4.575 -2.575 0.244 1.00 94.19 184 ARG A C 1
ATOM 1508 O O . ARG A 1 184 ? 4.114 -2.615 1.383 1.00 94.19 184 ARG A O 1
ATOM 1515 N N . TYR A 1 185 ? 3.875 -2.120 -0.792 1.00 96.06 185 TYR A N 1
ATOM 1516 C CA . TYR A 1 185 ? 2.497 -1.648 -0.671 1.00 96.06 185 TYR A CA 1
ATOM 1517 C C . TYR A 1 185 ? 1.553 -2.762 -0.191 1.00 96.06 185 TYR A C 1
ATOM 1519 O O . TYR A 1 185 ? 0.716 -2.540 0.686 1.00 96.06 185 TYR A O 1
ATOM 1527 N N . ARG A 1 186 ? 1.718 -3.987 -0.706 1.00 95.19 186 ARG A N 1
ATOM 1528 C CA . ARG A 1 186 ? 0.968 -5.157 -0.237 1.00 95.19 186 ARG A CA 1
ATOM 1529 C C . ARG A 1 186 ? 1.201 -5.423 1.248 1.00 95.19 186 ARG A C 1
ATOM 1531 O O . ARG A 1 186 ? 0.238 -5.689 1.962 1.00 95.19 186 ARG A O 1
ATOM 1538 N N . ASN A 1 187 ? 2.443 -5.343 1.720 1.00 93.62 187 ASN A N 1
ATOM 1539 C CA . ASN A 1 187 ? 2.744 -5.547 3.139 1.00 93.62 187 ASN A CA 1
ATOM 1540 C C . ASN A 1 187 ? 2.064 -4.495 4.020 1.00 93.62 187 ASN A C 1
ATOM 1542 O O . ASN A 1 187 ? 1.458 -4.864 5.019 1.00 93.62 187 ASN A O 1
ATOM 1546 N N . ASN A 1 188 ? 2.056 -3.228 3.597 1.00 95.19 188 ASN A N 1
ATOM 1547 C CA . ASN A 1 188 ? 1.289 -2.179 4.272 1.00 95.19 188 ASN A CA 1
ATOM 1548 C C . ASN A 1 188 ? -0.217 -2.512 4.318 1.00 95.19 188 ASN A C 1
ATOM 1550 O O . ASN A 1 188 ? -0.861 -2.367 5.351 1.00 95.19 188 ASN A O 1
ATOM 1554 N N . CYS A 1 189 ? -0.797 -3.024 3.225 1.00 95.56 189 CYS A N 1
ATOM 1555 C CA . CYS A 1 189 ? -2.202 -3.458 3.220 1.00 95.56 189 CYS A CA 1
ATOM 1556 C C . CYS A 1 189 ? -2.463 -4.615 4.194 1.00 95.56 189 CYS A C 1
ATOM 1558 O O . CYS A 1 189 ? -3.508 -4.649 4.840 1.00 95.56 189 CYS A O 1
ATOM 1560 N N . ILE A 1 190 ? -1.528 -5.562 4.297 1.00 92.88 190 ILE A N 1
ATOM 1561 C CA . ILE A 1 190 ? -1.604 -6.670 5.252 1.00 92.88 190 ILE A CA 1
ATOM 1562 C C . ILE A 1 190 ? -1.566 -6.128 6.687 1.00 92.88 190 ILE A C 1
ATOM 1564 O O . ILE A 1 190 ? -2.447 -6.471 7.470 1.00 92.88 190 ILE A O 1
ATOM 1568 N N . GLU A 1 191 ? -0.608 -5.254 7.012 1.00 91.06 191 GLU A N 1
ATOM 1569 C CA . GLU A 1 191 ? -0.496 -4.599 8.326 1.00 91.06 191 GLU A CA 1
ATOM 1570 C C . GLU A 1 191 ? -1.787 -3.845 8.693 1.00 91.06 191 GLU A C 1
ATOM 1572 O O . GLU A 1 191 ? -2.312 -4.009 9.794 1.00 91.06 191 GLU A O 1
ATOM 1577 N N . ILE A 1 192 ? -2.372 -3.100 7.747 1.00 93.06 192 ILE A N 1
ATOM 1578 C CA . ILE A 1 192 ? -3.668 -2.432 7.941 1.00 93.06 192 ILE A CA 1
ATOM 1579 C C . ILE A 1 192 ? -4.775 -3.437 8.268 1.00 93.06 192 ILE A C 1
ATOM 1581 O O . ILE A 1 192 ? -5.584 -3.180 9.153 1.00 93.06 192 ILE A O 1
ATOM 1585 N N . ILE A 1 193 ? -4.854 -4.572 7.572 1.00 91.50 193 ILE A N 1
ATOM 1586 C CA . ILE A 1 193 ? -5.902 -5.563 7.846 1.00 91.50 193 ILE A CA 1
ATOM 1587 C C . ILE A 1 193 ? -5.747 -6.171 9.240 1.00 91.50 193 ILE A C 1
ATOM 1589 O O . ILE A 1 193 ? -6.746 -6.289 9.943 1.00 91.50 193 ILE A O 1
ATOM 1593 N N . TYR A 1 194 ? -4.526 -6.479 9.675 1.00 87.88 194 TYR A N 1
ATOM 1594 C CA . TYR A 1 194 ? -4.287 -6.935 11.047 1.00 87.88 194 TYR A CA 1
ATOM 1595 C C . TYR A 1 194 ? -4.747 -5.923 12.088 1.00 87.88 194 TYR A C 1
ATOM 1597 O O . TYR A 1 194 ? -5.447 -6.277 13.034 1.00 87.88 194 TYR A O 1
ATOM 1605 N N . MET A 1 195 ? -4.403 -4.656 11.871 1.00 87.94 195 MET A N 1
ATOM 1606 C CA . MET A 1 195 ? -4.846 -3.559 12.718 1.00 87.94 195 MET A CA 1
ATOM 1607 C C . MET A 1 195 ? -6.376 -3.443 12.740 1.00 87.94 195 MET A C 1
ATOM 1609 O O . MET A 1 195 ? -6.964 -3.189 13.781 1.00 87.94 195 MET A O 1
ATOM 1613 N N . LEU A 1 196 ? -7.047 -3.634 11.602 1.00 88.88 196 LEU A N 1
ATOM 1614 C CA . LEU A 1 196 ? -8.510 -3.619 11.525 1.00 88.88 196 LEU A CA 1
ATOM 1615 C C . LEU A 1 196 ? -9.152 -4.839 12.207 1.00 88.88 196 LEU A C 1
ATOM 1617 O O . LEU A 1 196 ? -10.263 -4.740 12.728 1.00 88.88 196 LEU A O 1
ATOM 1621 N N . ASP A 1 197 ? -8.469 -5.979 12.221 1.00 86.19 197 ASP A N 1
ATOM 1622 C CA . ASP A 1 197 ? -8.926 -7.201 12.883 1.00 86.19 197 ASP A CA 1
ATOM 1623 C C . ASP A 1 197 ? -8.778 -7.175 14.390 1.00 86.19 197 ASP A C 1
ATOM 1625 O O . ASP A 1 197 ? -9.642 -7.712 15.076 1.00 86.19 197 ASP A O 1
ATOM 1629 N N . SER A 1 198 ? -7.744 -6.521 14.919 1.00 82.88 198 SER A N 1
ATOM 1630 C CA . SER A 1 198 ? -7.580 -6.379 16.369 1.00 82.88 198 SER A CA 1
ATOM 1631 C C . SER A 1 198 ? -8.701 -5.553 17.020 1.00 82.88 198 SER A C 1
ATOM 1633 O O . SER A 1 198 ? -8.899 -5.619 18.232 1.00 82.88 198 SER A O 1
ATOM 1635 N N . ILE A 1 199 ? -9.468 -4.814 16.213 1.00 79.06 199 ILE A N 1
ATOM 1636 C CA . ILE A 1 199 ? -10.543 -3.909 16.638 1.00 79.06 199 ILE A CA 1
ATOM 1637 C C . ILE A 1 199 ? -11.919 -4.588 16.627 1.00 79.06 199 ILE A C 1
ATOM 1639 O O . ILE A 1 199 ? -12.805 -4.203 17.390 1.00 79.06 199 ILE A O 1
ATOM 1643 N N . SER A 1 200 ? -12.125 -5.585 15.765 1.00 62.34 200 SER A N 1
ATOM 1644 C CA . SER A 1 200 ? -13.418 -6.255 15.608 1.00 62.34 200 SER A CA 1
ATOM 1645 C C . SER A 1 200 ? -13.419 -7.576 16.379 1.00 62.34 200 SER A C 1
ATOM 1647 O O . SER A 1 200 ? -12.565 -8.417 16.099 1.00 62.34 200 SER A O 1
ATOM 1649 N N . PRO A 1 201 ? -14.384 -7.845 17.279 1.00 49.66 201 PRO A N 1
ATOM 1650 C CA . PRO A 1 201 ? -14.641 -9.225 17.670 1.00 49.66 201 PRO A CA 1
ATOM 1651 C C . PRO A 1 201 ? -15.043 -10.013 16.412 1.00 49.66 201 PRO A C 1
ATOM 1653 O O . PRO A 1 201 ? -15.752 -9.481 15.551 1.00 49.66 201 PRO A O 1
ATOM 1656 N N . GLN A 1 202 ? -14.498 -11.225 16.280 1.00 47.91 202 GLN A N 1
ATOM 1657 C CA . GLN A 1 202 ? -14.845 -12.179 15.219 1.00 47.91 202 GLN A CA 1
ATOM 1658 C C . GLN A 1 202 ? -16.317 -12.584 15.291 1.00 47.91 202 GLN A C 1
ATOM 1660 O O . GLN A 1 202 ? -16.829 -12.726 16.427 1.00 47.91 202 GLN A O 1
#

Solvent-accessible surface area (backbone atoms only — not comparable to full-atom values): 11722 Å² total; per-residue (Å²): 114,68,68,62,52,52,52,52,52,49,55,52,50,56,50,52,53,56,53,69,71,35,63,70,53,54,52,50,51,50,50,60,67,41,53,72,57,47,56,60,50,50,52,49,51,52,50,47,54,50,46,56,61,54,65,64,71,74,58,95,72,79,46,55,63,56,56,52,48,52,52,51,49,57,39,52,78,67,68,66,68,69,77,77,57,93,69,73,73,96,59,84,58,72,54,69,70,60,40,51,56,37,15,71,76,38,17,69,55,33,40,54,58,37,48,49,40,45,53,52,49,59,50,49,63,49,56,78,74,45,94,79,74,75,94,71,53,70,68,56,52,52,53,49,36,42,76,69,66,66,39,54,72,66,57,50,50,53,56,48,50,57,52,49,54,52,51,38,55,77,68,58,74,52,97,68,72,45,45,66,49,21,54,53,49,36,52,53,37,50,53,50,46,52,61,56,49,78,63,47,85,131

Sequence (202 aa):
MDVLIIEITKMILDFIANLVTSWPFIIFVIVIFFHKEIGDNITKIFDLLTRLKSFKAGDKSITFSEILANIDNENEDSGQRESIPETKPEWEFTPLDEFEKLAILRPDFAILDSWQSVEKRLSKIRQSEDDNVEYKTPMSILKTMVSMNMISQQQFHYIRAIMSLRNDVVHSNFGSITYEDAYRYRNNCIEIIYMLDSISPQ

Nearest PDB structures (foldseek):
  7bxo-assembly1_F  TM=5.362E-01  e=2.575E-01  Shewanella oneidensis MR-1
  1ylm-assembly1_B  TM=4.569E-01  e=4.056E-01  Bacillus subtilis subsp. subtilis str. 168
  7vfx-assembly1_R  TM=2.262E-01  e=5.881E+00  Homo sapie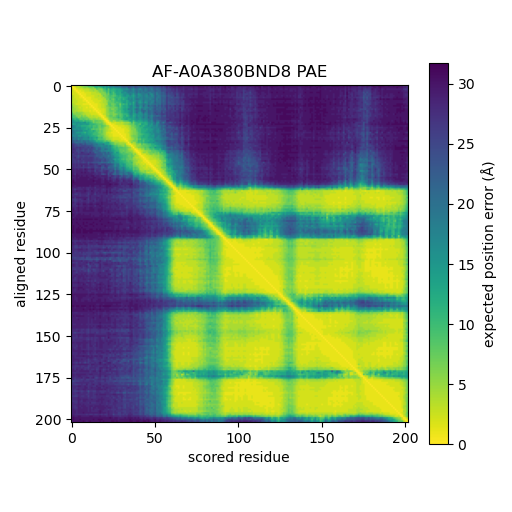ns

pLDDT: mean 77.42, std 15.71, range [34.5, 96.31]

Organism: Sporosarcina pasteurii (NCBI:txid1474)